Protein AF-A0A0L0SVQ9-F1 (afdb_monomer_lite)

Structure (mmCIF, N/CA/C/O backbone):
data_AF-A0A0L0SVQ9-F1
#
_entry.id   AF-A0A0L0SVQ9-F1
#
loop_
_atom_site.group_PDB
_atom_site.id
_atom_site.type_symbol
_atom_site.label_atom_id
_atom_site.label_alt_id
_atom_site.label_comp_id
_atom_site.label_asym_id
_atom_site.label_entity_id
_atom_site.label_seq_id
_atom_site.pdbx_PDB_ins_code
_atom_site.Cartn_x
_atom_site.Cartn_y
_atom_site.Cartn_z
_atom_site.occupancy
_atom_site.B_iso_or_equiv
_atom_site.auth_seq_id
_atom_site.auth_comp_id
_atom_site.auth_asym_id
_atom_site.auth_atom_id
_atom_site.pdbx_PDB_model_num
ATOM 1 N N . MET A 1 1 ? 3.413 -19.691 -80.871 1.00 41.53 1 MET A N 1
ATOM 2 C CA . MET A 1 1 ? 3.886 -18.307 -80.635 1.00 41.53 1 MET A CA 1
ATOM 3 C C . MET A 1 1 ? 2.769 -17.570 -79.913 1.00 41.53 1 MET A C 1
ATOM 5 O O . MET A 1 1 ? 1.727 -17.390 -80.516 1.00 41.53 1 MET A O 1
ATOM 9 N N . PHE A 1 2 ? 2.787 -17.568 -78.575 1.00 34.06 2 PHE A N 1
ATOM 10 C CA . PHE A 1 2 ? 3.332 -16.517 -77.678 1.00 34.06 2 PHE A CA 1
ATOM 11 C C . PHE A 1 2 ? 2.376 -15.302 -77.535 1.00 34.06 2 PHE A C 1
ATOM 13 O O . PHE A 1 2 ? 1.622 -15.028 -78.459 1.00 34.06 2 PHE A O 1
ATOM 20 N N . PRO A 1 3 ? 2.278 -14.675 -76.345 1.00 49.31 3 PRO A N 1
ATOM 21 C CA . PRO A 1 3 ? 1.034 -14.617 -75.570 1.00 49.31 3 PRO A CA 1
ATOM 22 C C . PRO A 1 3 ? 0.418 -13.206 -75.433 1.00 49.31 3 PRO A C 1
ATOM 24 O O . PRO A 1 3 ? 1.006 -12.205 -75.826 1.00 49.31 3 PRO A O 1
ATOM 27 N N . ARG A 1 4 ? -0.789 -13.148 -74.844 1.00 53.72 4 ARG A N 1
ATOM 28 C CA . ARG A 1 4 ? -1.522 -11.933 -74.414 1.00 53.72 4 ARG A CA 1
ATOM 29 C C . ARG A 1 4 ? -0.692 -11.047 -73.462 1.00 53.72 4 ARG A C 1
ATOM 31 O O . ARG A 1 4 ? 0.059 -11.606 -72.664 1.00 53.72 4 ARG A O 1
ATOM 38 N N . PRO A 1 5 ? -1.034 -9.749 -73.329 1.00 49.44 5 PRO A N 1
ATOM 39 C CA . PRO A 1 5 ? -1.022 -9.113 -72.020 1.00 49.44 5 PRO A CA 1
ATOM 40 C C . PRO A 1 5 ? -2.438 -8.697 -71.606 1.00 49.44 5 PRO A C 1
ATOM 42 O O . PRO A 1 5 ? -3.091 -7.850 -72.210 1.00 49.44 5 PRO A O 1
ATOM 45 N N . ILE A 1 6 ? -2.897 -9.346 -70.541 1.00 52.62 6 ILE A N 1
ATOM 46 C CA . ILE A 1 6 ? -4.015 -8.933 -69.701 1.00 52.62 6 ILE A CA 1
ATOM 47 C C . ILE A 1 6 ? -3.511 -7.726 -68.903 1.00 52.62 6 ILE A C 1
ATOM 49 O O . ILE A 1 6 ? -2.580 -7.869 -68.111 1.00 52.62 6 ILE A O 1
ATOM 53 N N . LEU A 1 7 ? -4.101 -6.545 -69.099 1.00 46.69 7 LEU A N 1
ATOM 54 C CA . LEU A 1 7 ? -3.912 -5.417 -68.186 1.00 46.69 7 LEU A CA 1
ATOM 55 C C . LEU A 1 7 ? -4.718 -5.709 -66.909 1.00 46.69 7 LEU A C 1
ATOM 57 O O . LEU A 1 7 ? -5.869 -5.306 -66.7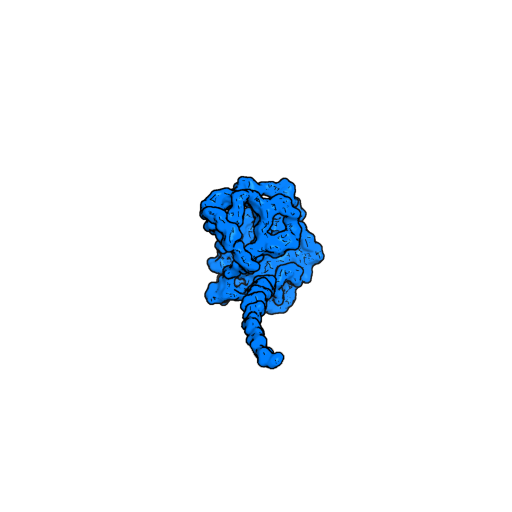65 1.00 46.69 7 LEU A O 1
ATOM 61 N N . ALA A 1 8 ? -4.134 -6.485 -65.999 1.00 52.19 8 ALA A N 1
ATOM 62 C CA . ALA A 1 8 ? -4.636 -6.615 -64.640 1.00 52.19 8 ALA A CA 1
ATOM 63 C C . ALA A 1 8 ? -4.142 -5.399 -63.849 1.00 52.19 8 ALA A C 1
ATOM 65 O O . ALA A 1 8 ? -2.989 -5.339 -63.424 1.00 52.19 8 ALA A O 1
ATOM 66 N N . LEU A 1 9 ? -5.013 -4.402 -63.701 1.00 48.78 9 LEU A N 1
ATOM 67 C CA . LEU A 1 9 ? -4.787 -3.252 -62.837 1.00 48.78 9 LEU A CA 1
ATOM 68 C C . LEU A 1 9 ? -4.851 -3.734 -61.377 1.00 48.78 9 LEU A C 1
ATOM 70 O O . LEU A 1 9 ? -5.917 -3.799 -60.769 1.00 48.78 9 LEU A O 1
ATOM 74 N N . ALA A 1 10 ? -3.710 -4.146 -60.830 1.00 51.56 10 ALA A N 1
ATOM 75 C CA . ALA A 1 10 ? -3.581 -4.490 -59.422 1.00 51.56 10 ALA A CA 1
ATOM 76 C C . ALA A 1 10 ? -3.565 -3.197 -58.591 1.00 51.56 10 ALA A C 1
ATOM 78 O O . ALA A 1 10 ? -2.514 -2.601 -58.362 1.00 51.56 10 ALA A O 1
ATOM 79 N N . LEU A 1 11 ? -4.741 -2.754 -58.140 1.00 50.81 11 LEU A N 1
ATOM 80 C CA . LEU A 1 11 ? -4.843 -1.807 -57.033 1.00 50.81 11 LEU A CA 1
ATOM 81 C C . LEU A 1 11 ? -4.444 -2.546 -55.747 1.00 50.81 11 LEU A C 1
ATOM 83 O O . LEU A 1 11 ? -5.267 -3.184 -55.092 1.00 50.81 11 LEU A O 1
ATOM 87 N N . LEU A 1 12 ? -3.161 -2.482 -55.390 1.00 50.34 12 LEU A N 1
ATOM 88 C CA . LEU A 1 12 ? -2.712 -2.827 -54.046 1.00 50.34 12 LEU A CA 1
ATOM 89 C C . LEU A 1 12 ? -3.167 -1.702 -53.102 1.00 50.34 12 LEU A C 1
ATOM 91 O O . LEU A 1 12 ? -2.472 -0.707 -52.907 1.00 50.34 12 LEU A O 1
ATOM 95 N N . PHE A 1 13 ? -4.358 -1.842 -52.521 1.00 54.88 13 PHE A N 1
ATOM 96 C CA . PHE A 1 13 ? -4.724 -1.084 -51.327 1.00 54.88 13 PHE A CA 1
ATOM 97 C C . PHE A 1 13 ? -3.874 -1.613 -50.167 1.00 54.88 13 PHE A C 1
ATOM 99 O O . PHE A 1 13 ? -4.224 -2.594 -49.512 1.00 54.88 13 PHE A O 1
ATOM 106 N N . VAL A 1 14 ? -2.732 -0.972 -49.915 1.00 55.22 14 VAL A N 1
ATOM 107 C CA . VAL A 1 14 ? -2.009 -1.127 -48.650 1.00 55.22 14 VAL A CA 1
ATOM 108 C C . VAL A 1 14 ? -2.834 -0.403 -47.590 1.00 55.22 14 VAL A C 1
ATOM 110 O O . VAL A 1 14 ? -2.628 0.775 -47.307 1.00 55.22 14 VAL A O 1
ATOM 113 N N . VAL A 1 15 ? -3.822 -1.097 -47.025 1.00 55.25 15 VAL A N 1
ATOM 114 C CA . VAL A 1 15 ? -4.440 -0.683 -45.765 1.00 55.25 15 VAL A CA 1
ATOM 115 C C . VAL A 1 15 ? -3.388 -0.934 -44.693 1.00 55.25 15 VAL A C 1
ATOM 117 O O . VAL A 1 15 ? -3.297 -2.022 -44.129 1.00 55.25 15 VAL A O 1
ATOM 120 N N . ALA A 1 16 ? -2.532 0.060 -44.459 1.00 56.25 16 ALA A N 1
ATOM 121 C CA . ALA A 1 16 ? -1.735 0.107 -43.249 1.00 56.25 16 ALA A CA 1
ATOM 122 C C . ALA A 1 16 ? -2.732 0.159 -42.087 1.00 56.25 16 ALA A C 1
ATOM 124 O O . ALA A 1 16 ? -3.341 1.195 -41.823 1.00 56.25 16 ALA A O 1
ATOM 125 N N . LEU A 1 17 ? -2.956 -0.988 -41.443 1.00 49.72 17 LEU A N 1
ATOM 126 C CA . LEU A 1 17 ? -3.605 -1.063 -40.144 1.00 49.72 17 LEU A CA 1
ATOM 127 C C . LEU A 1 17 ? -2.744 -0.233 -39.193 1.00 49.72 17 LEU A C 1
ATOM 129 O O . LEU A 1 17 ? -1.768 -0.722 -38.628 1.00 49.72 17 LEU A O 1
ATOM 133 N N . VAL A 1 18 ? -3.081 1.050 -39.060 1.00 48.38 18 VAL A N 1
ATOM 134 C CA . VAL A 1 18 ? -2.614 1.897 -37.969 1.00 48.38 18 VAL A CA 1
ATOM 135 C C . VAL A 1 18 ? -3.259 1.314 -36.722 1.00 48.38 18 VAL A C 1
ATOM 137 O O . VAL A 1 18 ? -4.343 1.721 -36.315 1.00 48.38 18 VAL A O 1
ATOM 140 N N . VAL A 1 19 ? -2.638 0.276 -36.164 1.00 51.88 19 VAL A N 1
ATOM 141 C CA . VAL A 1 19 ? -2.962 -0.184 -34.821 1.00 51.88 19 VAL A CA 1
ATOM 142 C C . VAL A 1 19 ? -2.516 0.957 -33.915 1.00 51.88 19 VAL A C 1
ATOM 144 O O . VAL A 1 19 ? -1.317 1.251 -33.884 1.00 51.88 19 VAL A O 1
ATOM 147 N N . PRO A 1 20 ? -3.434 1.661 -33.233 1.00 47.75 20 PRO A N 1
ATOM 148 C CA . PRO A 1 20 ? -3.027 2.682 -32.290 1.00 47.75 20 PRO A CA 1
ATOM 149 C C . PRO A 1 20 ? -2.175 1.992 -31.227 1.00 47.75 20 PRO A C 1
ATOM 151 O O . PRO A 1 20 ? -2.668 1.142 -30.484 1.00 47.75 20 PRO A O 1
ATOM 154 N N . ILE A 1 21 ? -0.887 2.334 -31.183 1.00 49.25 21 ILE A N 1
ATOM 155 C CA . ILE A 1 21 ? -0.011 1.973 -30.074 1.00 49.25 21 ILE A CA 1
ATOM 156 C C . ILE A 1 21 ? -0.583 2.720 -28.872 1.00 49.25 21 ILE A C 1
ATOM 158 O O . ILE A 1 21 ? -0.348 3.915 -28.704 1.00 49.25 21 ILE A O 1
ATOM 162 N N . GLN A 1 22 ? -1.426 2.045 -28.093 1.00 46.84 22 GLN A N 1
ATOM 163 C CA . GLN A 1 22 ? -1.896 2.573 -26.822 1.00 46.84 22 GLN A CA 1
ATOM 164 C C . GLN A 1 22 ? -0.654 2.681 -25.928 1.00 46.84 22 GLN A C 1
ATOM 166 O O . GLN A 1 22 ? 0.002 1.660 -25.702 1.00 46.84 22 GLN A O 1
ATOM 171 N N . PRO A 1 23 ? -0.270 3.885 -25.471 1.00 46.03 23 PRO A N 1
ATOM 172 C CA . PRO A 1 23 ? 0.868 4.022 -24.580 1.00 46.03 23 PRO A CA 1
ATOM 173 C C . PRO A 1 23 ? 0.594 3.201 -23.318 1.00 46.03 23 PRO A C 1
ATOM 175 O O . PRO A 1 23 ? -0.465 3.336 -22.703 1.00 46.03 23 PRO A O 1
ATOM 178 N N . ALA A 1 24 ? 1.538 2.334 -22.945 1.00 52.94 24 ALA A N 1
ATOM 179 C CA . ALA A 1 24 ? 1.493 1.638 -21.668 1.00 52.94 24 ALA A CA 1
ATOM 180 C C . ALA A 1 24 ? 1.456 2.696 -20.562 1.00 52.94 24 ALA A C 1
ATOM 182 O O . ALA A 1 24 ? 2.384 3.490 -20.427 1.00 52.94 24 ALA A O 1
ATOM 183 N N . ASN A 1 25 ? 0.355 2.770 -19.820 1.00 60.34 25 ASN A N 1
ATOM 184 C CA . ASN A 1 25 ? 0.167 3.827 -18.840 1.00 60.34 25 ASN A CA 1
ATOM 185 C C . ASN A 1 25 ? 1.001 3.493 -17.592 1.00 60.34 25 ASN A C 1
ATOM 187 O O . ASN A 1 25 ? 0.761 2.475 -16.950 1.00 60.34 25 ASN A O 1
ATOM 191 N N . ALA A 1 26 ? 1.996 4.318 -17.261 1.00 70.06 26 ALA A N 1
ATOM 192 C CA . ALA A 1 26 ? 2.912 4.082 -16.140 1.00 70.06 26 ALA A CA 1
ATOM 193 C C . ALA A 1 26 ? 2.306 4.535 -14.799 1.00 70.06 26 ALA A C 1
ATOM 195 O O . ALA A 1 26 ? 2.872 5.402 -14.129 1.00 70.06 26 ALA A O 1
ATOM 196 N N . HIS A 1 27 ? 1.125 4.015 -14.448 1.00 85.31 27 HIS A N 1
ATOM 197 C CA . HIS A 1 27 ? 0.376 4.430 -13.263 1.00 85.31 27 HIS A CA 1
ATOM 198 C C . HIS A 1 27 ? -0.225 3.257 -12.504 1.00 85.31 27 HIS A C 1
ATOM 200 O O . HIS A 1 27 ? -0.848 2.376 -13.083 1.00 85.31 27 HIS A O 1
ATOM 206 N N . SER A 1 28 ? -0.150 3.324 -11.179 1.00 88.44 28 SER A N 1
ATOM 207 C CA . SER A 1 28 ? -0.659 2.282 -10.298 1.00 88.44 28 SER A CA 1
ATOM 208 C C . SER A 1 28 ? -1.685 2.831 -9.308 1.00 88.44 28 SER A C 1
ATOM 210 O O . SER A 1 28 ? -1.682 4.015 -8.962 1.00 88.44 28 SER A O 1
ATOM 212 N N . ARG A 1 29 ? -2.590 1.963 -8.851 1.00 91.25 29 ARG A N 1
ATOM 213 C CA . ARG A 1 29 ? -3.597 2.264 -7.828 1.00 91.25 29 ARG A CA 1
ATOM 214 C C . ARG A 1 29 ? -4.008 0.999 -7.080 1.00 91.25 29 ARG A C 1
ATOM 216 O O . ARG A 1 29 ? -3.788 -0.117 -7.547 1.00 91.25 29 ARG A O 1
ATOM 223 N N . LEU A 1 30 ? -4.675 1.180 -5.944 1.00 94.25 30 LEU A N 1
ATOM 224 C CA . LEU A 1 30 ? -5.322 0.082 -5.234 1.00 94.25 30 LEU A CA 1
ATOM 225 C C . LEU A 1 30 ? -6.566 -0.372 -6.011 1.00 94.25 30 LEU A C 1
ATOM 227 O O . LEU A 1 30 ? -7.551 0.357 -6.101 1.00 94.25 30 LEU A O 1
ATOM 231 N N . LEU A 1 31 ? -6.535 -1.592 -6.550 1.00 93.31 31 LEU A N 1
ATOM 232 C CA . LEU A 1 31 ? -7.647 -2.185 -7.310 1.00 93.31 31 LEU A CA 1
ATOM 233 C C . LEU A 1 31 ? -8.635 -2.948 -6.421 1.00 93.31 31 LEU A C 1
ATOM 235 O O . LEU A 1 31 ? -9.775 -3.217 -6.806 1.00 93.31 31 LEU A O 1
ATOM 239 N N . SER A 1 32 ? -8.173 -3.369 -5.248 1.00 94.56 32 SER A N 1
ATOM 240 C CA . SER A 1 32 ? -8.997 -3.930 -4.185 1.00 94.56 32 SER A CA 1
ATOM 241 C C . SER A 1 32 ? -8.238 -3.884 -2.872 1.00 94.56 32 SER A C 1
ATOM 243 O O . SER A 1 32 ? -7.047 -4.194 -2.884 1.00 94.56 32 SER A O 1
ATOM 245 N N . PRO A 1 33 ? -8.915 -3.584 -1.756 1.00 96.62 33 PRO A N 1
ATOM 246 C CA . PRO A 1 33 ? -10.328 -3.192 -1.684 1.00 96.62 33 PRO A CA 1
ATOM 247 C C . PRO A 1 33 ? -10.600 -1.831 -2.361 1.00 96.62 33 PRO A C 1
ATOM 249 O O . PRO A 1 33 ? -9.645 -1.147 -2.721 1.00 96.62 33 PRO A O 1
ATOM 252 N N . PRO A 1 34 ? -11.870 -1.439 -2.594 1.00 95.19 34 PRO A N 1
ATOM 253 C CA . PRO A 1 34 ? -12.181 -0.196 -3.297 1.00 95.19 34 PRO A CA 1
ATOM 254 C C . PRO A 1 34 ? -11.527 1.014 -2.632 1.00 95.19 34 PRO A C 1
ATOM 256 O O . PRO A 1 34 ? -11.728 1.257 -1.437 1.00 95.19 34 PRO A O 1
ATOM 259 N N . ALA A 1 35 ? -10.753 1.769 -3.403 1.00 96.19 35 ALA A N 1
ATOM 260 C CA . ALA A 1 35 ? -10.149 2.996 -2.926 1.00 96.19 35 ALA A CA 1
ATOM 261 C C . ALA A 1 35 ? -11.207 4.103 -2.776 1.00 96.19 35 ALA A C 1
ATOM 263 O O . ALA A 1 35 ? -12.211 4.150 -3.490 1.00 96.19 35 ALA A O 1
ATOM 264 N N . ARG A 1 36 ? -10.967 5.018 -1.837 1.00 96.62 36 ARG A N 1
ATOM 265 C CA . ARG A 1 36 ? -11.711 6.266 -1.667 1.00 96.62 36 ARG A CA 1
ATOM 266 C C . ARG A 1 36 ? -11.679 7.038 -2.978 1.00 96.62 36 ARG A C 1
ATOM 268 O O . ARG A 1 36 ? -12.732 7.385 -3.509 1.00 96.62 36 ARG A O 1
ATOM 275 N N . ASP A 1 37 ? -10.470 7.251 -3.489 1.00 94.69 37 ASP A N 1
ATOM 276 C CA . ASP A 1 37 ? -10.181 7.870 -4.774 1.00 94.69 37 ASP A CA 1
ATOM 277 C C . ASP A 1 37 ? -9.666 6.821 -5.763 1.00 94.69 37 ASP A C 1
ATOM 279 O O . ASP A 1 37 ? -8.739 6.079 -5.448 1.00 94.69 37 ASP A O 1
ATOM 283 N N . ASN A 1 38 ? -10.281 6.766 -6.945 1.00 89.00 38 ASN A N 1
ATOM 284 C CA . ASN A 1 38 ? -9.885 5.855 -8.020 1.00 89.00 38 ASN A CA 1
ATOM 285 C C . ASN A 1 38 ? -8.903 6.514 -9.003 1.00 89.00 38 ASN A C 1
ATOM 287 O O . ASN A 1 38 ? -8.471 5.851 -9.949 1.00 89.00 38 ASN A O 1
ATOM 291 N N . ASP A 1 39 ? -8.585 7.799 -8.822 1.00 88.81 39 ASP A N 1
ATOM 292 C CA . ASP A 1 39 ? -7.557 8.488 -9.600 1.00 88.81 39 ASP A CA 1
ATOM 293 C C . ASP A 1 39 ? -6.151 7.987 -9.227 1.00 88.81 39 ASP A C 1
ATOM 295 O O . ASP A 1 39 ? -5.923 7.389 -8.170 1.00 88.81 39 ASP A O 1
ATOM 299 N N . TYR A 1 40 ? -5.189 8.234 -10.106 1.00 86.94 40 TYR A N 1
ATOM 300 C CA . TYR A 1 40 ? -3.792 7.911 -9.865 1.00 86.94 40 TYR A CA 1
ATOM 301 C C . TYR A 1 40 ? -3.166 9.027 -9.032 1.00 86.94 40 TYR A C 1
ATOM 303 O O . TYR A 1 40 ? -3.081 10.171 -9.473 1.00 86.94 40 TYR A O 1
ATOM 311 N N . CYS A 1 41 ? -2.710 8.703 -7.824 1.00 86.25 41 CYS A N 1
ATOM 312 C CA . CYS A 1 41 ? -1.909 9.620 -7.024 1.00 86.25 41 CYS A CA 1
ATOM 313 C C . CYS A 1 41 ? -0.478 9.098 -6.925 1.00 86.25 41 CYS A C 1
ATOM 315 O O . CYS A 1 41 ? -0.197 8.162 -6.173 1.00 86.25 41 CYS A O 1
ATOM 317 N N . GLY A 1 42 ? 0.399 9.692 -7.737 1.00 83.50 42 GLY A N 1
ATOM 318 C CA . GLY A 1 42 ? 1.827 9.413 -7.756 1.00 83.50 42 GLY A CA 1
ATOM 319 C C . GLY A 1 42 ? 2.618 10.394 -6.892 1.00 83.50 42 GLY A C 1
ATOM 320 O O . GLY A 1 42 ? 2.247 11.557 -6.716 1.00 83.50 42 GLY A O 1
ATOM 321 N N . ALA A 1 43 ? 3.755 9.946 -6.373 1.00 80.25 43 ALA A N 1
ATOM 322 C CA . ALA A 1 43 ? 4.712 10.762 -5.641 1.00 80.25 43 ALA A CA 1
ATOM 323 C C . ALA A 1 43 ? 5.581 11.598 -6.601 1.00 80.25 43 ALA A C 1
ATOM 325 O O . ALA A 1 43 ? 6.797 11.428 -6.678 1.00 80.25 43 ALA A O 1
ATOM 326 N N . TRP A 1 44 ? 4.957 12.491 -7.370 1.00 81.50 44 TRP A N 1
ATOM 327 C CA . TRP A 1 44 ? 5.640 13.327 -8.363 1.00 81.50 44 TRP A CA 1
ATOM 328 C C . TRP A 1 44 ? 6.425 14.491 -7.717 1.00 81.50 44 TRP A C 1
ATOM 330 O O . TRP A 1 44 ? 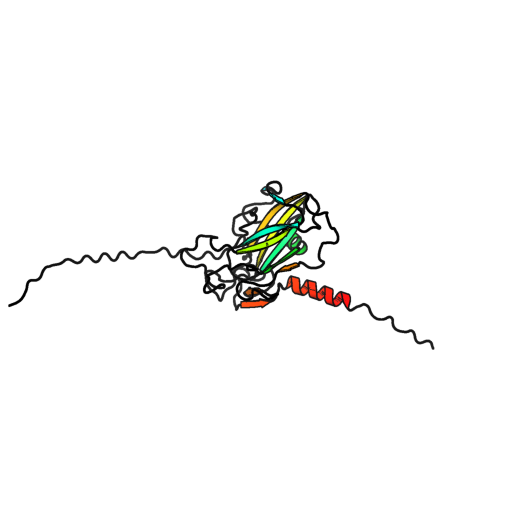6.879 14.430 -6.569 1.00 81.50 44 TRP A O 1
ATOM 340 N N . SER A 1 45 ? 6.621 15.590 -8.454 1.00 73.00 45 SER A N 1
ATOM 341 C CA . SER A 1 45 ? 7.269 16.807 -7.942 1.00 73.00 45 SER A CA 1
ATOM 342 C C . SER A 1 45 ? 6.505 17.406 -6.757 1.00 73.00 45 SER A C 1
ATOM 344 O O . SER A 1 45 ? 7.125 17.805 -5.771 1.00 73.00 45 SER A O 1
ATOM 346 N N . THR A 1 46 ? 5.174 17.370 -6.804 1.00 82.75 46 THR A N 1
ATOM 347 C CA . THR A 1 46 ? 4.279 17.690 -5.690 1.00 82.75 46 THR A CA 1
ATOM 348 C C . THR A 1 46 ? 3.501 16.440 -5.304 1.00 82.75 46 THR A C 1
ATOM 350 O O . THR A 1 46 ? 2.860 15.820 -6.149 1.00 82.75 46 THR A O 1
ATOM 353 N N . LEU A 1 47 ? 3.557 16.075 -4.022 1.00 87.00 47 LEU A N 1
ATOM 354 C CA . LEU A 1 47 ? 2.772 14.963 -3.496 1.00 87.00 47 LEU A CA 1
ATOM 355 C C . LEU A 1 47 ? 1.292 15.351 -3.491 1.00 87.00 47 LEU A C 1
ATOM 357 O O . LEU A 1 47 ? 0.943 16.428 -3.002 1.00 87.00 47 LEU A O 1
ATOM 361 N N . CYS A 1 48 ? 0.417 14.478 -3.985 1.00 89.69 48 CYS A N 1
ATOM 362 C CA . CYS A 1 48 ? -1.012 14.633 -3.725 1.00 89.69 48 CYS A CA 1
ATOM 363 C C . CYS A 1 48 ? -1.334 14.308 -2.260 1.00 89.69 48 CYS A C 1
ATOM 365 O O . CYS A 1 48 ? -0.499 13.784 -1.510 1.00 89.69 48 CYS A O 1
ATOM 367 N N . ALA A 1 49 ? -2.552 14.652 -1.837 1.00 92.94 49 ALA A N 1
ATOM 368 C CA . ALA A 1 49 ? -2.988 14.391 -0.476 1.00 92.94 49 ALA A CA 1
ATOM 369 C C . ALA A 1 49 ? -2.907 12.880 -0.160 1.00 92.94 49 ALA A C 1
ATOM 371 O O . ALA A 1 49 ? -3.050 12.054 -1.062 1.00 92.94 49 ALA A O 1
ATOM 372 N N . PRO A 1 50 ? -2.719 12.485 1.113 1.00 93.94 50 PRO A N 1
ATOM 373 C CA . PRO A 1 50 ? -2.382 11.106 1.501 1.00 93.94 50 PRO A CA 1
ATOM 374 C C . PRO A 1 50 ? -3.343 10.004 1.034 1.00 93.94 50 PRO A C 1
ATOM 376 O O . PRO A 1 50 ? -2.987 8.829 1.081 1.00 93.94 50 PRO A O 1
ATOM 379 N N . CYS A 1 51 ? -4.559 10.369 0.628 1.00 95.31 51 CYS A N 1
ATOM 380 C CA . CYS A 1 51 ? -5.627 9.448 0.258 1.00 95.31 51 CYS A CA 1
ATOM 381 C C . CYS A 1 51 ? -6.169 9.635 -1.164 1.00 95.31 51 CYS A C 1
ATOM 383 O O . CYS A 1 51 ? -7.196 9.035 -1.481 1.00 95.31 51 CYS A O 1
ATOM 385 N N . GLY A 1 52 ? -5.516 10.446 -1.997 1.00 90.88 52 GLY A N 1
ATOM 386 C CA . GLY A 1 52 ? -5.967 10.734 -3.356 1.00 90.88 52 GLY A CA 1
ATOM 387 C C . GLY A 1 52 ? -5.824 12.205 -3.728 1.00 90.88 52 GLY A C 1
ATOM 388 O O . GLY A 1 52 ? -5.361 13.031 -2.940 1.00 90.88 52 GLY A O 1
ATOM 389 N N . LYS A 1 53 ? -6.218 12.528 -4.957 1.00 89.75 53 LYS A N 1
ATOM 390 C CA . LYS A 1 53 ? -6.115 13.871 -5.538 1.00 89.75 53 LYS A CA 1
ATOM 391 C C . LYS A 1 53 ? -7.474 14.558 -5.639 1.00 89.75 53 LYS A C 1
ATOM 393 O O . LYS A 1 53 ? -7.561 15.762 -5.421 1.00 89.75 53 LYS A O 1
ATOM 398 N N . THR A 1 54 ? -8.509 13.808 -6.000 1.00 92.19 54 THR A N 1
ATOM 399 C CA . THR A 1 54 ? -9.838 14.333 -6.334 1.00 92.19 54 THR A CA 1
ATOM 400 C C . THR A 1 54 ? -10.824 14.196 -5.187 1.00 92.19 54 THR A C 1
ATOM 402 O O . THR A 1 54 ? -11.730 15.015 -5.063 1.00 92.19 54 THR A O 1
ATOM 405 N N . LYS A 1 55 ? -10.631 13.192 -4.326 1.00 94.38 55 LYS A N 1
ATOM 406 C CA . LYS A 1 55 ? -11.487 12.950 -3.165 1.00 94.38 55 LYS A CA 1
ATOM 407 C C . LYS A 1 55 ? -10.763 13.195 -1.857 1.00 94.38 55 LYS A C 1
ATOM 409 O O . LYS A 1 55 ? -9.595 12.859 -1.665 1.00 94.38 55 LYS A O 1
ATOM 414 N N . THR A 1 56 ? -11.512 13.748 -0.922 1.00 94.44 56 THR A N 1
ATOM 415 C CA . THR A 1 56 ? -11.061 14.133 0.407 1.00 94.44 56 THR A CA 1
ATOM 416 C C . THR A 1 56 ? -11.645 13.204 1.463 1.00 94.44 56 THR A C 1
ATOM 418 O O . THR A 1 56 ? -12.454 12.321 1.186 1.00 94.44 56 THR A O 1
ATOM 421 N N . LYS A 1 57 ? -11.260 13.408 2.723 1.00 95.19 57 LYS A N 1
ATOM 422 C CA . LYS A 1 57 ? -11.853 12.683 3.852 1.00 95.19 57 LYS A CA 1
ATOM 423 C C . LYS A 1 57 ? -13.370 12.898 3.980 1.00 95.19 57 LYS A C 1
ATOM 425 O O . LYS A 1 57 ? -14.039 12.023 4.517 1.00 95.19 57 LYS A O 1
ATOM 430 N N . ALA A 1 58 ? -13.912 14.011 3.480 1.00 95.56 58 ALA A N 1
ATOM 431 C CA . ALA A 1 58 ? -15.355 14.260 3.481 1.00 95.56 58 ALA A CA 1
ATOM 432 C C . ALA A 1 58 ? -16.124 13.307 2.545 1.00 95.56 58 ALA A C 1
ATOM 434 O O . ALA A 1 58 ? -17.291 13.027 2.789 1.00 95.56 58 ALA A O 1
ATOM 435 N N . ASP A 1 59 ? -15.453 12.763 1.527 1.00 96.81 59 ASP A N 1
ATOM 436 C CA . ASP A 1 59 ? -16.022 11.823 0.553 1.00 96.81 59 ASP A CA 1
ATOM 437 C C . ASP A 1 59 ? -15.907 10.355 1.001 1.00 96.81 59 ASP A C 1
ATOM 439 O O . ASP A 1 59 ? -16.330 9.434 0.298 1.00 96.81 59 ASP A O 1
ATOM 443 N N . ALA A 1 60 ? -15.283 10.112 2.156 1.00 97.12 60 ALA A N 1
ATOM 444 C CA . ALA A 1 60 ? -15.072 8.778 2.688 1.00 97.12 60 ALA A CA 1
ATOM 445 C C . ALA A 1 60 ? -16.374 8.164 3.218 1.00 97.12 60 ALA A C 1
ATOM 447 O O . ALA A 1 60 ? -17.156 8.816 3.908 1.00 97.12 60 ALA A O 1
ATOM 448 N N . ASN A 1 61 ? -16.555 6.862 2.987 1.00 96.75 61 ASN A N 1
ATOM 449 C CA . ASN A 1 61 ? -17.668 6.098 3.548 1.00 96.75 61 ASN A CA 1
ATOM 450 C C . ASN A 1 61 ? -17.167 4.819 4.241 1.00 96.75 61 ASN A C 1
ATOM 452 O O . ASN A 1 61 ? -17.330 3.720 3.705 1.00 96.75 61 ASN A O 1
ATOM 456 N N . PRO A 1 62 ? -16.585 4.925 5.452 1.00 97.31 62 PRO A N 1
ATOM 457 C CA . PRO A 1 62 ? -16.117 3.755 6.197 1.00 97.31 62 PRO A CA 1
ATOM 458 C C . PRO A 1 62 ? -17.242 2.778 6.575 1.00 97.31 62 PRO A C 1
ATOM 460 O O . PRO A 1 62 ? -16.960 1.649 6.969 1.00 97.31 62 PRO A O 1
ATOM 463 N N . GLY A 1 63 ? -18.515 3.180 6.480 1.00 97.00 63 GLY A N 1
ATOM 464 C CA . GLY A 1 63 ? -19.667 2.310 6.724 1.00 97.00 63 GLY A CA 1
ATOM 465 C C . GLY A 1 63 ? -20.021 1.387 5.554 1.00 97.00 63 GLY A C 1
ATOM 466 O O . GLY A 1 63 ? -20.711 0.394 5.770 1.00 97.00 63 GLY A O 1
ATOM 467 N N . ALA A 1 64 ? -19.543 1.675 4.336 1.00 96.75 64 ALA A N 1
ATOM 468 C CA . ALA A 1 64 ? -19.864 0.891 3.139 1.00 96.75 64 ALA A CA 1
ATOM 469 C C . ALA A 1 64 ? -19.277 -0.526 3.169 1.00 96.75 64 ALA A C 1
ATOM 471 O O . ALA A 1 64 ? -19.829 -1.441 2.561 1.00 96.75 64 ALA A O 1
ATOM 472 N N . VAL A 1 65 ? -18.156 -0.711 3.871 1.00 97.81 65 VAL A N 1
ATOM 473 C CA . VAL A 1 65 ? -17.455 -1.992 3.963 1.00 97.81 65 VAL A CA 1
ATOM 474 C C . VAL A 1 65 ? -17.168 -2.307 5.422 1.00 97.81 65 VAL A C 1
ATOM 476 O O . VAL A 1 65 ? -16.583 -1.503 6.144 1.00 97.81 65 VAL A O 1
ATOM 479 N N . THR A 1 66 ? -17.580 -3.496 5.861 1.00 98.56 66 THR A N 1
ATOM 480 C CA . THR A 1 66 ? -17.309 -3.994 7.212 1.00 98.56 66 THR A CA 1
ATOM 481 C C . THR A 1 66 ? -16.481 -5.268 7.143 1.00 98.56 66 THR A C 1
ATOM 483 O O . THR A 1 66 ? -16.878 -6.233 6.491 1.00 98.56 66 THR A O 1
ATOM 486 N N . TYR A 1 67 ? -15.365 -5.290 7.866 1.00 98.62 67 TYR A N 1
ATOM 487 C CA . TYR A 1 67 ? -14.546 -6.479 8.056 1.00 98.62 67 TYR A CA 1
ATOM 488 C C . TYR A 1 67 ? -14.596 -6.974 9.499 1.00 98.62 67 TYR A C 1
ATOM 490 O O . TYR A 1 67 ? -14.756 -6.205 10.451 1.00 98.62 67 TYR A O 1
ATOM 498 N N . LYS A 1 68 ? -14.396 -8.278 9.666 1.00 98.69 68 LYS A N 1
ATOM 499 C CA . LYS A 1 68 ? -14.172 -8.905 10.971 1.00 98.69 68 LYS A CA 1
ATOM 500 C C . LYS A 1 68 ? -12.679 -8.897 11.302 1.00 98.69 68 LYS A C 1
ATOM 502 O O . LYS A 1 68 ? -11.844 -9.062 10.413 1.00 98.69 68 LYS A O 1
ATOM 507 N N . ARG A 1 69 ? -12.313 -8.791 12.583 1.00 98.38 69 ARG A N 1
ATOM 508 C CA . ARG A 1 69 ? -10.937 -9.112 13.011 1.00 98.38 69 ARG A CA 1
ATOM 509 C C . ARG A 1 69 ? -10.564 -10.525 12.570 1.00 98.38 69 ARG A C 1
ATOM 511 O O . ARG A 1 69 ? -11.360 -11.451 12.741 1.00 98.38 69 ARG A O 1
ATOM 518 N N . GLY A 1 70 ? -9.349 -10.692 12.057 1.00 97.62 70 GLY A N 1
ATOM 519 C CA . GLY A 1 70 ? -8.850 -11.968 11.545 1.00 97.62 70 GLY A CA 1
ATOM 520 C C . GLY A 1 70 ? -9.384 -12.344 10.161 1.00 97.62 70 GLY A C 1
ATOM 521 O O . GLY A 1 70 ? -8.979 -13.369 9.626 1.00 97.62 70 GLY A O 1
ATOM 522 N N . GLN A 1 71 ? -10.260 -11.535 9.557 1.00 98.31 71 GLN A N 1
ATOM 523 C CA . GLN A 1 71 ? -10.683 -11.742 8.177 1.00 98.31 71 GLN A CA 1
ATOM 524 C C . GLN A 1 71 ? -9.522 -11.467 7.223 1.00 98.31 71 GLN A C 1
ATOM 526 O O . GLN A 1 71 ? -8.852 -10.442 7.334 1.00 98.31 71 GLN A O 1
ATOM 531 N N . THR A 1 72 ? -9.324 -12.351 6.252 1.00 97.69 72 THR A N 1
ATOM 532 C CA . THR A 1 72 ? -8.404 -12.113 5.140 1.00 97.69 72 THR A CA 1
ATOM 533 C C . THR A 1 72 ? -9.108 -11.352 4.019 1.00 97.69 72 THR A C 1
ATOM 535 O O . THR A 1 72 ? -10.237 -11.679 3.652 1.00 97.69 72 THR A O 1
ATOM 538 N N . ILE A 1 73 ? -8.432 -10.346 3.473 1.00 96.62 73 ILE A N 1
ATOM 539 C CA . ILE A 1 73 ? -8.859 -9.542 2.330 1.00 96.62 73 ILE A CA 1
ATOM 540 C C . ILE A 1 73 ? -7.776 -9.543 1.249 1.00 96.62 73 ILE A C 1
ATOM 542 O O . ILE A 1 73 ? -6.600 -9.787 1.529 1.00 96.62 73 ILE A O 1
ATOM 546 N N . ASP A 1 74 ? -8.187 -9.264 0.017 1.00 95.06 74 ASP A N 1
ATOM 547 C CA . ASP A 1 74 ? -7.285 -9.114 -1.120 1.00 95.06 74 ASP A CA 1
ATOM 548 C C . ASP A 1 74 ? -6.808 -7.675 -1.262 1.00 95.06 74 ASP A C 1
ATOM 550 O O . ASP A 1 74 ? -7.627 -6.757 -1.357 1.00 95.06 74 ASP A O 1
ATOM 554 N N . ILE A 1 75 ? -5.487 -7.512 -1.334 1.00 95.00 75 ILE A N 1
ATOM 555 C CA . ILE A 1 75 ? -4.807 -6.268 -1.686 1.00 95.00 75 ILE A CA 1
ATOM 556 C C . ILE A 1 75 ? -4.279 -6.410 -3.106 1.00 95.00 75 ILE A C 1
ATOM 558 O O . ILE A 1 75 ? -3.328 -7.157 -3.338 1.00 95.00 75 ILE A O 1
ATOM 562 N N . ALA A 1 76 ? -4.910 -5.719 -4.050 1.00 92.19 76 ALA A N 1
ATOM 563 C CA . ALA A 1 76 ? -4.659 -5.911 -5.470 1.00 92.19 76 ALA A CA 1
ATOM 564 C C . ALA A 1 76 ? -4.056 -4.680 -6.150 1.00 92.19 76 ALA A C 1
ATOM 566 O O . ALA A 1 76 ? -4.505 -3.554 -5.932 1.00 92.19 76 ALA A O 1
ATOM 567 N N . ASN A 1 77 ? -3.086 -4.939 -7.021 1.00 88.38 77 ASN A N 1
ATOM 568 C CA . ASN A 1 77 ? -2.445 -3.992 -7.933 1.00 88.38 77 ASN A CA 1
ATOM 569 C C . ASN A 1 77 ? -2.073 -4.743 -9.235 1.00 88.38 77 ASN A C 1
ATOM 571 O O . ASN A 1 77 ? -2.196 -5.967 -9.286 1.00 88.38 77 ASN A O 1
ATOM 575 N N . ASN A 1 78 ? -1.688 -4.039 -10.294 1.00 85.12 78 ASN A N 1
ATOM 576 C CA . ASN A 1 78 ? -1.415 -4.588 -11.624 1.00 85.12 78 ASN A CA 1
ATOM 577 C C . ASN A 1 78 ? 0.015 -4.358 -12.143 1.00 85.12 78 ASN A C 1
ATOM 579 O O . ASN A 1 78 ? 0.297 -4.728 -13.276 1.00 85.12 78 ASN A O 1
ATOM 583 N N . HIS A 1 79 ? 0.911 -3.754 -11.359 1.00 83.44 79 HIS A N 1
ATOM 584 C CA . HIS A 1 79 ? 2.268 -3.434 -11.817 1.00 83.44 79 HIS A CA 1
ATOM 585 C C . HIS A 1 79 ? 3.341 -4.336 -11.216 1.00 83.44 79 HIS A C 1
ATOM 587 O O . HIS A 1 79 ? 3.245 -4.630 -10.035 1.00 83.44 79 HIS A O 1
ATOM 593 N N . PRO A 1 80 ? 4.397 -4.698 -11.960 1.00 83.44 80 PRO A N 1
ATOM 594 C CA . PRO A 1 80 ? 5.411 -5.633 -11.488 1.00 83.44 80 PRO A CA 1
ATOM 595 C C . PRO A 1 80 ? 6.355 -5.041 -10.439 1.00 83.44 80 PRO A C 1
ATOM 597 O O . PRO A 1 80 ? 6.605 -3.829 -10.397 1.00 83.44 80 PRO A O 1
ATOM 600 N N . ALA A 1 81 ? 6.953 -5.939 -9.653 1.00 88.38 81 ALA A N 1
ATOM 601 C CA . ALA A 1 81 ? 7.995 -5.658 -8.674 1.00 88.38 81 ALA A CA 1
ATOM 602 C C . ALA A 1 81 ? 7.611 -4.650 -7.570 1.00 88.38 81 ALA A C 1
ATOM 604 O O . ALA A 1 81 ? 6.492 -4.140 -7.454 1.00 88.38 81 ALA A O 1
ATOM 605 N N . GLY A 1 82 ? 8.580 -4.379 -6.700 1.00 92.62 82 GLY A N 1
ATOM 606 C CA . GLY A 1 82 ? 8.457 -3.415 -5.621 1.00 92.62 82 GLY A CA 1
ATOM 607 C C . GLY A 1 82 ? 7.737 -3.967 -4.399 1.00 92.62 82 GLY A C 1
ATOM 608 O O . GLY A 1 82 ? 7.551 -5.173 -4.200 1.00 92.62 82 GLY A O 1
ATOM 609 N N . PHE A 1 83 ? 7.353 -3.038 -3.539 1.00 95.50 83 PHE A N 1
ATOM 610 C CA . PHE A 1 83 ? 6.804 -3.325 -2.229 1.00 95.50 83 PHE A CA 1
ATOM 611 C C . PHE A 1 83 ? 5.427 -2.705 -2.081 1.00 95.50 83 PHE A C 1
ATOM 613 O O . PHE A 1 83 ? 5.180 -1.601 -2.561 1.00 95.50 83 PHE A O 1
ATOM 620 N N . ILE A 1 84 ? 4.567 -3.375 -1.325 1.00 96.69 84 ILE A N 1
ATOM 621 C CA . ILE A 1 84 ? 3.346 -2.787 -0.787 1.00 96.69 84 ILE A CA 1
ATOM 622 C C . ILE A 1 84 ? 3.591 -2.447 0.675 1.00 96.69 84 ILE A C 1
ATOM 624 O O . ILE A 1 84 ? 4.057 -3.289 1.440 1.00 96.69 84 ILE A O 1
ATOM 628 N N . ARG A 1 85 ? 3.253 -1.225 1.081 1.00 98.00 85 ARG A N 1
ATOM 629 C CA . ARG A 1 85 ? 3.081 -0.824 2.477 1.00 98.00 85 ARG A CA 1
ATOM 630 C C . ARG A 1 85 ? 1.596 -0.683 2.757 1.00 98.00 85 ARG A C 1
ATOM 632 O O . ARG A 1 85 ? 0.887 0.007 2.026 1.00 98.00 85 ARG A O 1
ATOM 639 N N . LEU A 1 86 ? 1.159 -1.280 3.857 1.00 98.56 86 LEU A N 1
ATOM 640 C CA . LEU A 1 86 ? -0.173 -1.071 4.401 1.00 98.56 86 LEU A CA 1
ATOM 641 C C . LEU A 1 86 ? -0.071 -0.389 5.755 1.00 98.56 86 LEU A C 1
ATOM 643 O O . LEU A 1 86 ? 0.616 -0.864 6.670 1.00 98.56 86 LEU A O 1
ATOM 647 N N . SER A 1 87 ? -0.815 0.698 5.878 1.00 98.69 87 SER A N 1
ATOM 648 C CA . SER A 1 87 ? -0.909 1.486 7.096 1.00 98.69 87 SER A CA 1
ATOM 649 C C . SER A 1 87 ? -2.356 1.613 7.518 1.00 98.69 87 SER A C 1
ATOM 651 O O . SER A 1 87 ? -3.210 1.885 6.684 1.00 98.69 87 SER A O 1
ATOM 653 N N . ILE A 1 88 ? -2.644 1.431 8.804 1.00 98.69 88 ILE A N 1
ATOM 654 C CA . ILE A 1 88 ? -3.998 1.560 9.346 1.00 98.69 88 ILE A CA 1
ATOM 655 C C . ILE A 1 88 ? -3.992 2.625 10.433 1.00 98.69 88 ILE A C 1
ATOM 657 O O . ILE A 1 88 ? -3.252 2.522 11.412 1.00 98.69 88 ILE A O 1
ATOM 661 N N . VAL A 1 89 ? -4.866 3.615 10.282 1.00 98.62 89 VAL A N 1
ATOM 662 C CA . VAL A 1 89 ? -5.097 4.669 11.277 1.00 98.62 89 VAL A CA 1
ATOM 663 C C . VAL A 1 89 ? -6.584 4.732 11.637 1.00 98.62 89 VAL A C 1
ATOM 665 O O . VAL A 1 89 ? -7.428 4.378 10.806 1.00 98.62 89 VAL A O 1
ATOM 668 N N . PRO A 1 90 ? -6.948 5.163 12.860 1.00 98.50 90 PRO A N 1
ATOM 669 C CA . PRO A 1 90 ? -8.340 5.456 13.189 1.00 98.50 90 PRO A CA 1
ATOM 670 C C . PRO A 1 90 ? -8.920 6.466 12.202 1.00 98.50 90 PRO A C 1
ATOM 672 O O . PRO A 1 90 ? -8.255 7.446 11.868 1.00 98.50 90 PRO A O 1
ATOM 675 N N . PHE A 1 91 ? -10.168 6.277 11.774 1.00 98.56 91 PHE A N 1
ATOM 676 C CA . PHE A 1 91 ? -10.795 7.193 10.820 1.00 98.56 91 PHE A CA 1
ATOM 677 C C . PHE A 1 91 ? -10.825 8.636 11.347 1.00 98.56 91 PHE A C 1
ATOM 679 O O . PHE A 1 91 ? -10.711 9.581 10.577 1.00 98.56 91 PHE A O 1
ATOM 686 N N . THR A 1 92 ? -10.893 8.834 12.663 1.00 97.75 92 THR A N 1
ATOM 687 C CA . THR A 1 92 ? -10.903 10.155 13.309 1.00 97.75 92 THR A CA 1
ATOM 688 C C . THR A 1 92 ? -9.559 10.893 13.293 1.00 97.75 92 THR A C 1
ATOM 690 O O . THR A 1 92 ? -9.545 12.077 13.613 1.00 97.75 92 THR A O 1
ATOM 693 N N . SER A 1 93 ? -8.447 10.261 12.898 1.00 97.69 93 SER A N 1
ATOM 694 C CA . SER A 1 93 ? -7.127 10.912 12.861 1.00 97.69 93 SER A CA 1
ATOM 695 C C . SER A 1 93 ? -7.009 11.970 11.753 1.00 97.69 93 SER A C 1
ATOM 697 O O . SER A 1 93 ? -7.889 12.095 10.895 1.00 97.69 93 SER A O 1
ATOM 699 N N . ALA A 1 94 ? -5.910 12.728 11.744 1.00 96.69 94 ALA A N 1
ATOM 700 C CA . ALA A 1 94 ? -5.645 13.724 10.705 1.00 96.69 94 ALA A CA 1
ATOM 701 C C . ALA A 1 94 ? -5.366 13.099 9.321 1.00 96.69 94 ALA A C 1
ATOM 703 O O . ALA A 1 94 ? -5.624 13.745 8.309 1.00 96.69 94 ALA A O 1
ATOM 704 N N . GLN A 1 95 ? -4.940 11.829 9.269 1.00 96.81 95 GLN A N 1
ATOM 705 C CA . GLN A 1 95 ? -4.641 11.082 8.037 1.00 96.81 95 GLN A CA 1
ATOM 706 C C . GLN A 1 95 ? -3.550 11.745 7.179 1.00 96.81 95 GLN A C 1
ATOM 708 O O . GLN A 1 95 ? -3.644 11.776 5.954 1.00 96.81 95 GLN A O 1
ATOM 713 N N . THR A 1 96 ? -2.512 12.280 7.821 1.00 96.81 96 THR A N 1
ATOM 714 C CA . THR A 1 96 ? -1.309 12.810 7.162 1.00 96.81 96 THR A CA 1
ATOM 715 C C . THR A 1 96 ? -0.380 11.683 6.680 1.00 96.81 96 THR A C 1
ATOM 717 O O . THR A 1 96 ? -0.520 10.529 7.091 1.00 96.81 96 THR A O 1
ATOM 720 N N . ILE A 1 97 ? 0.606 11.995 5.823 1.00 95.00 97 ILE A N 1
ATOM 721 C CA . ILE A 1 97 ? 1.648 11.017 5.441 1.00 95.00 97 ILE A CA 1
ATOM 722 C C . ILE A 1 97 ? 2.380 10.477 6.679 1.00 95.00 97 ILE A C 1
ATOM 724 O O . ILE A 1 97 ? 2.689 9.283 6.729 1.00 95.00 97 ILE A O 1
ATOM 728 N N . ASP A 1 98 ? 2.611 11.320 7.685 1.00 97.00 98 ASP A N 1
ATOM 729 C CA . ASP A 1 98 ? 3.280 10.929 8.926 1.00 97.00 98 ASP A CA 1
ATOM 730 C C . ASP A 1 98 ? 2.399 10.014 9.779 1.00 97.00 98 ASP A C 1
ATOM 732 O O . ASP A 1 98 ? 2.881 8.983 10.253 1.00 97.00 98 ASP A O 1
ATOM 736 N N . ASP A 1 99 ? 1.096 10.306 9.886 1.00 98.00 99 ASP A N 1
ATOM 737 C CA . ASP A 1 99 ? 0.139 9.423 10.567 1.00 98.00 99 ASP A CA 1
ATOM 738 C C . ASP A 1 99 ? 0.141 8.025 9.945 1.00 98.00 99 ASP A C 1
ATOM 740 O O . ASP A 1 99 ? 0.187 7.019 10.656 1.00 98.00 99 ASP A O 1
ATOM 744 N N . PHE A 1 100 ? 0.118 7.939 8.612 1.00 98.12 100 PHE A N 1
ATOM 745 C CA . PHE A 1 100 ? 0.173 6.653 7.922 1.00 98.12 100 PHE A CA 1
ATOM 746 C C . PHE A 1 100 ? 1.542 5.989 8.042 1.00 98.12 100 PHE A C 1
ATOM 748 O O . PHE A 1 100 ? 1.623 4.772 8.193 1.00 98.12 100 PHE A O 1
ATOM 755 N N . THR A 1 101 ? 2.630 6.751 8.029 1.00 97.50 101 THR A N 1
ATOM 756 C CA . THR A 1 101 ? 3.971 6.191 8.224 1.00 97.50 101 THR A CA 1
ATOM 757 C C . THR A 1 101 ? 4.100 5.575 9.621 1.00 97.50 101 THR A C 1
ATOM 759 O O . THR A 1 101 ? 4.501 4.414 9.734 1.00 97.50 101 THR A O 1
ATOM 762 N N . ALA A 1 102 ? 3.647 6.269 10.668 1.00 96.94 102 ALA A N 1
ATOM 763 C CA . ALA A 1 102 ? 3.575 5.745 12.035 1.00 96.94 102 ALA A CA 1
ATOM 764 C C . ALA A 1 102 ? 2.554 4.600 12.188 1.00 96.94 102 ALA A C 1
ATOM 766 O O . ALA A 1 102 ? 2.744 3.679 12.985 1.00 96.94 102 ALA A O 1
ATOM 767 N N . GLY A 1 103 ? 1.477 4.634 11.403 1.00 97.69 103 GLY A N 1
ATOM 768 C CA . GLY A 1 103 ? 0.423 3.624 11.346 1.00 97.69 103 GLY A CA 1
ATOM 769 C C . GLY A 1 103 ? 0.755 2.395 10.500 1.00 97.69 103 GLY A C 1
ATOM 770 O O . GLY A 1 103 ? -0.149 1.610 10.223 1.00 97.69 103 GLY A O 1
ATOM 771 N N . THR A 1 104 ? 2.003 2.210 10.060 1.00 98.50 104 THR A N 1
ATOM 772 C CA . THR A 1 104 ? 2.388 1.055 9.236 1.00 98.50 104 THR A CA 1
ATOM 773 C C . THR A 1 104 ? 2.213 -0.253 10.008 1.00 98.50 104 THR A C 1
ATOM 775 O O . THR A 1 104 ? 2.739 -0.416 11.109 1.00 98.50 104 THR A O 1
ATOM 778 N N . VAL A 1 105 ? 1.502 -1.214 9.418 1.00 97.88 105 VAL A N 1
ATOM 779 C CA . VAL A 1 105 ? 1.215 -2.521 10.041 1.00 97.88 105 VAL A CA 1
ATOM 780 C C . VAL A 1 105 ? 1.806 -3.690 9.262 1.00 97.88 105 VAL A C 1
ATOM 782 O O . VAL A 1 105 ? 2.048 -4.760 9.830 1.00 97.88 105 VAL A O 1
ATOM 785 N N . HIS A 1 106 ? 2.045 -3.496 7.967 1.00 97.69 106 HIS A N 1
ATOM 786 C CA . HIS A 1 106 ? 2.431 -4.572 7.074 1.00 97.69 106 HIS A CA 1
ATOM 787 C C . HIS A 1 106 ? 3.221 -4.059 5.873 1.00 97.69 106 HIS A C 1
ATOM 789 O O . HIS A 1 106 ? 2.947 -2.981 5.343 1.00 97.69 106 HIS A O 1
ATOM 795 N N . TYR A 1 107 ? 4.163 -4.884 5.434 1.00 97.44 107 TYR A N 1
ATOM 796 C CA . TYR A 1 107 ? 4.789 -4.808 4.129 1.00 97.44 107 TYR A CA 1
ATOM 797 C C . TYR A 1 107 ? 4.615 -6.135 3.390 1.00 97.44 107 TYR A C 1
ATOM 799 O O . TYR A 1 107 ? 4.634 -7.196 4.013 1.00 97.44 107 TYR A O 1
ATOM 807 N N . SER A 1 108 ? 4.572 -6.099 2.067 1.00 95.44 108 SER A N 1
ATOM 808 C CA . SER A 1 108 ? 4.748 -7.296 1.247 1.00 95.44 108 SER A CA 1
ATOM 809 C C . SER A 1 108 ? 5.576 -6.999 0.006 1.00 95.44 108 SER A C 1
ATOM 811 O O . SER A 1 108 ? 5.722 -5.833 -0.373 1.00 95.44 108 SER A O 1
ATOM 813 N N . CYS A 1 109 ? 6.093 -8.034 -0.655 1.00 93.62 109 CYS A N 1
ATOM 814 C CA . CYS A 1 109 ? 6.333 -7.887 -2.087 1.00 93.62 109 CYS A CA 1
ATOM 815 C C . CYS A 1 109 ? 4.978 -7.699 -2.769 1.00 93.62 109 CYS A C 1
ATOM 817 O O . CYS A 1 109 ? 3.966 -8.233 -2.307 1.00 93.62 109 CYS A O 1
ATOM 819 N N . HIS A 1 110 ? 4.924 -6.918 -3.843 1.00 85.19 110 HIS A N 1
ATOM 820 C CA . HIS A 1 110 ? 3.662 -6.782 -4.566 1.00 85.19 110 HIS A CA 1
ATOM 821 C C . HIS A 1 110 ? 3.159 -8.137 -5.093 1.00 85.19 110 HIS A C 1
ATOM 823 O O . HIS A 1 110 ? 1.980 -8.461 -4.943 1.00 85.19 110 HIS A O 1
ATOM 829 N N . GLU A 1 111 ? 4.072 -8.951 -5.616 1.00 83.69 111 GLU A N 1
ATOM 830 C CA . GLU A 1 111 ? 3.766 -10.220 -6.276 1.00 83.69 111 GLU A CA 1
ATOM 831 C C . GLU A 1 111 ? 3.864 -11.430 -5.336 1.00 83.69 111 GLU A C 1
ATOM 833 O O . GLU A 1 111 ? 4.200 -12.541 -5.746 1.00 83.69 111 GLU A O 1
ATOM 838 N N . SER A 1 112 ? 3.585 -11.234 -4.045 1.00 80.31 112 SER A N 1
ATOM 839 C CA . SER A 1 112 ? 3.591 -12.324 -3.069 1.00 80.31 112 SER A CA 1
ATOM 840 C C . SER A 1 112 ? 2.435 -13.292 -3.296 1.00 80.31 112 SER A C 1
ATOM 842 O O . SER A 1 112 ? 1.324 -13.103 -2.803 1.00 80.31 112 SER A O 1
ATOM 844 N N . GLY A 1 113 ? 2.728 -14.370 -4.028 1.00 73.56 113 GLY A N 1
ATOM 845 C CA . GLY A 1 113 ? 1.772 -15.432 -4.347 1.00 73.56 113 GLY A CA 1
ATOM 846 C C . GLY A 1 113 ? 1.002 -15.218 -5.653 1.00 73.56 113 GLY A C 1
ATOM 847 O O . GLY A 1 113 ? 0.026 -15.925 -5.896 1.00 73.56 113 GLY A O 1
ATOM 848 N N . CYS A 1 114 ? 1.426 -14.274 -6.498 1.00 78.62 114 CYS A N 1
ATOM 849 C CA . CYS A 1 114 ? 0.879 -14.052 -7.839 1.00 78.62 114 CYS A CA 1
ATOM 850 C C . CYS A 1 114 ? 1.975 -13.550 -8.798 1.00 78.62 114 CYS A C 1
ATOM 852 O O . CYS A 1 114 ? 3.142 -13.489 -8.421 1.00 78.62 114 CYS A O 1
ATOM 854 N N . LYS A 1 115 ? 1.623 -13.266 -10.056 1.00 76.50 115 LYS A N 1
ATOM 855 C CA . LYS A 1 115 ? 2.529 -12.677 -11.051 1.00 76.50 115 LYS A CA 1
ATOM 856 C C . LYS A 1 115 ? 1.806 -11.533 -11.752 1.00 76.50 115 LYS A C 1
ATOM 858 O O . LYS A 1 115 ? 0.741 -11.782 -12.316 1.00 76.50 115 LYS A O 1
ATOM 863 N N . SER A 1 116 ? 2.350 -10.325 -11.675 1.00 73.00 116 SER A N 1
ATOM 864 C CA . SER A 1 116 ? 2.026 -9.227 -12.587 1.00 73.00 116 SER A CA 1
ATOM 865 C C . SER A 1 116 ? 3.112 -9.156 -13.675 1.00 73.00 116 SER A C 1
ATOM 867 O O . SER A 1 116 ? 4.087 -9.905 -13.658 1.00 73.00 116 SER A O 1
ATOM 869 N N . GLY A 1 117 ? 2.901 -8.359 -14.717 1.00 68.62 117 GLY A N 1
ATOM 870 C CA . GLY A 1 117 ? 3.724 -8.372 -15.933 1.00 68.62 117 GLY A CA 1
ATOM 871 C C . GLY A 1 117 ? 3.467 -9.551 -16.890 1.00 68.62 117 GLY A C 1
ATOM 872 O O . GLY A 1 117 ? 2.517 -10.328 -16.754 1.00 68.62 117 GLY A O 1
ATOM 873 N N . ASN A 1 118 ? 4.298 -9.659 -17.924 1.00 74.31 118 ASN A N 1
ATOM 874 C CA . ASN A 1 118 ? 4.206 -10.719 -18.926 1.00 74.31 118 ASN A CA 1
ATOM 875 C C . ASN A 1 118 ? 4.653 -12.072 -18.338 1.00 74.31 118 ASN A C 1
ATOM 877 O O . ASN A 1 118 ? 5.660 -12.159 -17.643 1.00 74.31 118 ASN A O 1
ATOM 881 N N . ALA A 1 119 ? 3.963 -13.165 -18.676 1.00 74.25 119 ALA A N 1
ATOM 882 C CA . ALA A 1 119 ? 4.333 -14.512 -18.236 1.00 74.25 119 ALA A CA 1
ATOM 883 C C . ALA A 1 119 ? 5.786 -14.905 -18.579 1.00 74.25 119 ALA A C 1
ATOM 885 O O . ALA A 1 119 ? 6.404 -15.661 -17.828 1.00 74.25 119 ALA A O 1
ATOM 886 N N . THR A 1 120 ? 6.333 -14.405 -19.694 1.00 80.25 120 THR A N 1
ATOM 887 C CA . THR A 1 120 ? 7.724 -14.660 -20.110 1.00 80.25 120 THR A CA 1
ATOM 888 C C . THR A 1 120 ? 8.723 -13.665 -19.527 1.00 80.25 120 THR A C 1
ATOM 890 O O . THR A 1 120 ? 9.912 -13.972 -19.465 1.00 80.25 120 THR A O 1
ATOM 893 N N . ASN A 1 121 ? 8.254 -12.500 -19.077 1.00 80.25 121 ASN A N 1
ATOM 894 C CA . ASN A 1 121 ? 9.058 -11.500 -18.394 1.00 80.25 121 ASN A CA 1
ATOM 895 C C . ASN A 1 121 ? 8.230 -10.821 -17.290 1.00 80.25 121 ASN A C 1
ATOM 897 O O . ASN A 1 121 ? 7.571 -9.813 -17.561 1.00 80.25 121 ASN A O 1
ATOM 901 N N . PRO A 1 122 ? 8.277 -11.341 -16.048 1.00 76.75 122 PRO A N 1
ATOM 902 C CA . PRO A 1 122 ? 7.526 -10.783 -14.920 1.00 76.75 122 PRO A CA 1
ATOM 903 C C . PRO A 1 122 ? 7.886 -9.329 -14.598 1.00 76.75 122 PRO A C 1
ATOM 905 O O . PRO A 1 122 ? 7.125 -8.632 -13.954 1.00 76.75 122 PRO A O 1
ATOM 908 N N . ASN A 1 123 ? 9.044 -8.857 -15.063 1.00 75.94 123 ASN A N 1
ATOM 909 C CA . ASN A 1 123 ? 9.518 -7.485 -14.883 1.00 75.94 123 ASN A CA 1
ATOM 910 C C . ASN A 1 123 ? 9.203 -6.576 -16.083 1.00 75.94 123 ASN A C 1
ATOM 912 O O . ASN A 1 123 ? 9.462 -5.372 -16.032 1.00 75.94 123 ASN A O 1
ATOM 916 N N . GLY A 1 124 ? 8.704 -7.161 -17.172 1.00 74.44 124 GLY A N 1
ATOM 917 C CA . GLY A 1 124 ? 8.413 -6.486 -18.426 1.00 74.44 124 GLY A CA 1
ATOM 918 C C . GLY A 1 124 ? 7.053 -5.784 -18.426 1.00 74.44 124 GLY A C 1
ATOM 919 O O . GLY A 1 124 ? 6.319 -5.820 -17.434 1.00 74.44 124 GLY A O 1
ATOM 920 N N . PRO A 1 125 ? 6.699 -5.121 -19.536 1.00 74.88 125 PRO A N 1
ATOM 921 C CA . PRO A 1 125 ? 5.367 -4.557 -19.713 1.00 74.88 125 PRO A CA 1
ATOM 922 C C . PRO A 1 125 ? 4.296 -5.653 -19.762 1.00 74.88 125 PRO A C 1
ATOM 924 O O . PRO A 1 125 ? 4.585 -6.834 -19.977 1.00 74.88 125 PRO A O 1
ATOM 927 N N . ASP A 1 126 ? 3.038 -5.239 -19.627 1.00 78.56 126 ASP A N 1
ATOM 928 C CA . ASP A 1 126 ? 1.897 -6.109 -19.900 1.00 78.56 126 ASP A CA 1
ATOM 929 C C . ASP A 1 126 ? 1.950 -6.671 -21.331 1.00 78.56 126 ASP A C 1
ATOM 931 O O . ASP A 1 126 ? 2.458 -6.039 -22.263 1.00 78.56 126 ASP A O 1
ATOM 935 N N . ALA A 1 127 ? 1.398 -7.872 -21.523 1.00 79.31 127 ALA A N 1
ATOM 936 C CA . ALA A 1 127 ? 1.298 -8.464 -22.852 1.00 79.31 127 ALA A CA 1
ATOM 937 C C . ALA A 1 127 ? 0.427 -7.581 -23.775 1.00 79.31 127 ALA A C 1
ATOM 939 O O . ALA A 1 127 ? -0.574 -7.019 -23.309 1.00 79.31 127 ALA A O 1
ATOM 940 N N . PRO A 1 128 ? 0.740 -7.469 -25.081 1.00 80.38 128 PRO A N 1
ATOM 941 C CA . PRO A 1 128 ? -0.095 -6.722 -26.019 1.00 80.38 128 PRO A CA 1
ATOM 942 C C . PRO A 1 128 ? -1.566 -7.157 -25.961 1.00 80.38 128 PRO A C 1
ATOM 944 O O . PRO A 1 128 ? -1.868 -8.348 -25.986 1.00 80.38 128 PRO A O 1
ATOM 947 N N . GLY A 1 129 ? -2.481 -6.187 -25.888 1.00 81.38 129 GLY A N 1
ATOM 948 C CA . GLY A 1 129 ? -3.923 -6.442 -25.781 1.00 81.38 129 GLY A CA 1
ATOM 949 C C . GLY A 1 129 ? -4.439 -6.681 -24.357 1.00 81.38 129 GLY A C 1
ATOM 950 O O . GLY A 1 129 ? -5.640 -6.886 -24.189 1.00 81.38 129 GLY A O 1
ATOM 951 N N . THR A 1 130 ? -3.578 -6.620 -23.335 1.00 81.62 130 THR A N 1
ATOM 952 C CA . THR A 1 130 ? -4.015 -6.647 -21.932 1.00 81.62 130 THR A CA 1
ATOM 953 C C . THR A 1 130 ? -4.893 -5.421 -21.639 1.00 81.62 130 THR A C 1
ATOM 955 O O . THR A 1 130 ? -4.458 -4.294 -21.890 1.00 81.62 130 THR A O 1
ATOM 958 N N . PRO A 1 131 ? -6.129 -5.600 -21.132 1.00 84.50 131 PRO A N 1
ATOM 959 C CA . PRO A 1 131 ? -6.975 -4.482 -20.727 1.00 84.50 131 PRO A CA 1
ATOM 960 C C . PRO A 1 131 ? -6.337 -3.669 -19.598 1.00 84.50 131 PRO A C 1
ATOM 962 O O . PRO A 1 131 ? -5.547 -4.199 -18.817 1.00 84.50 131 PRO A O 1
ATOM 965 N N . VAL A 1 132 ? -6.742 -2.406 -19.453 1.00 81.94 132 VAL A N 1
ATOM 966 C CA . VAL A 1 132 ? -6.372 -1.584 -18.288 1.00 81.94 132 VAL A CA 1
ATOM 967 C C . VAL A 1 132 ? -6.722 -2.337 -17.003 1.00 81.94 132 VAL A C 1
ATOM 969 O O . VAL A 1 132 ? -7.830 -2.859 -16.874 1.00 81.94 132 VAL A O 1
ATOM 972 N N . ASP A 1 133 ? -5.765 -2.417 -16.077 1.00 83.44 133 ASP A N 1
ATOM 973 C CA . ASP A 1 133 ? -5.852 -3.175 -14.819 1.00 83.44 133 ASP A CA 1
ATOM 974 C C . ASP A 1 133 ? -6.103 -4.692 -14.978 1.00 83.44 133 ASP A C 1
ATOM 976 O O . ASP A 1 133 ? -6.382 -5.386 -13.997 1.00 83.44 133 ASP A O 1
ATOM 980 N N . GLY A 1 134 ? -5.993 -5.230 -16.198 1.00 82.06 134 GLY A N 1
ATOM 981 C CA . GLY A 1 134 ? -6.270 -6.633 -16.510 1.00 82.06 134 GLY A CA 1
ATOM 982 C C . GLY A 1 134 ? -5.254 -7.603 -15.910 1.00 82.06 134 GLY A C 1
ATOM 983 O O . GLY A 1 134 ? -5.598 -8.747 -15.615 1.00 82.06 134 GLY A O 1
ATOM 984 N N . ASN A 1 135 ? -4.026 -7.142 -15.665 1.00 81.56 135 ASN A N 1
ATOM 985 C CA . ASN A 1 135 ? -2.948 -7.954 -15.110 1.00 81.56 135 ASN A CA 1
ATOM 986 C C . ASN A 1 135 ? -2.892 -7.927 -13.579 1.00 81.56 135 ASN A C 1
ATOM 988 O O . ASN A 1 135 ? -1.906 -7.545 -12.949 1.00 81.56 135 ASN A O 1
ATOM 992 N N . ARG A 1 136 ? -4.019 -8.254 -12.960 1.00 87.06 136 ARG A N 1
ATOM 993 C CA . ARG A 1 136 ? -4.213 -8.058 -11.530 1.00 87.06 136 ARG A CA 1
ATOM 994 C C . ARG A 1 136 ? -3.524 -9.139 -10.698 1.00 87.06 136 ARG A C 1
ATOM 996 O O . ARG A 1 136 ? -3.833 -10.322 -10.804 1.00 87.06 136 ARG A O 1
ATOM 1003 N N . CYS A 1 137 ? -2.700 -8.700 -9.757 1.00 87.38 137 CYS A N 1
ATOM 1004 C CA . CYS A 1 137 ? -1.998 -9.526 -8.785 1.00 87.38 137 CYS A CA 1
ATOM 1005 C C . CYS A 1 137 ? -2.462 -9.123 -7.377 1.00 87.38 137 CYS A C 1
ATOM 1007 O O . CYS A 1 137 ? -2.473 -7.942 -7.021 1.00 87.38 137 CYS A O 1
ATOM 1009 N N . SER A 1 138 ? -2.928 -10.100 -6.592 1.00 89.31 138 SER A N 1
ATOM 1010 C CA . SER A 1 138 ? -3.461 -9.868 -5.245 1.00 89.31 138 SER A CA 1
ATOM 1011 C C . SER A 1 138 ? -2.626 -10.578 -4.186 1.00 89.31 138 SER A C 1
ATOM 1013 O O . SER A 1 138 ? -2.447 -11.791 -4.252 1.00 89.31 138 SER A O 1
ATOM 1015 N N . THR A 1 139 ? -2.186 -9.827 -3.177 1.00 89.50 139 THR A N 1
ATOM 1016 C CA . THR A 1 139 ? -1.602 -10.376 -1.948 1.00 89.50 139 THR A CA 1
ATOM 1017 C C . THR A 1 139 ? -2.671 -10.428 -0.857 1.00 89.50 139 THR A C 1
ATOM 1019 O O . THR A 1 139 ? -3.497 -9.520 -0.725 1.00 89.50 139 THR A O 1
ATOM 1022 N N . LYS A 1 140 ? -2.659 -11.490 -0.049 1.00 91.69 140 LYS A N 1
ATOM 1023 C CA . LYS A 1 140 ? -3.580 -11.650 1.082 1.00 91.69 140 LYS A CA 1
ATOM 1024 C C . LYS A 1 140 ? -3.123 -10.815 2.279 1.00 91.69 140 LYS A C 1
ATOM 1026 O O . LYS A 1 140 ? -1.990 -10.941 2.733 1.00 91.69 140 LYS A O 1
ATOM 1031 N N . PHE A 1 141 ? -4.033 -10.026 2.842 1.00 95.19 141 PHE A N 1
ATOM 1032 C CA . PHE A 1 141 ? -3.829 -9.292 4.090 1.00 95.19 141 PHE A CA 1
ATOM 1033 C C . PHE A 1 141 ? -4.880 -9.696 5.118 1.00 95.19 141 PHE A C 1
ATOM 1035 O O . PHE A 1 141 ? -6.068 -9.743 4.813 1.00 95.19 141 PHE A O 1
ATOM 1042 N N . THR A 1 142 ? -4.463 -9.959 6.351 1.00 97.50 142 THR A N 1
ATOM 1043 C CA . THR A 1 142 ? -5.388 -10.304 7.435 1.00 97.50 142 THR A CA 1
ATOM 1044 C C . THR A 1 142 ? -5.652 -9.086 8.305 1.00 97.50 142 THR A C 1
ATOM 1046 O O . THR A 1 142 ? -4.722 -8.514 8.874 1.00 97.50 142 THR A O 1
ATOM 1049 N N . VAL A 1 143 ? -6.929 -8.721 8.451 1.00 98.19 143 VAL A N 1
ATOM 1050 C CA . VAL A 1 143 ? -7.382 -7.624 9.311 1.00 98.19 143 VAL A CA 1
ATOM 1051 C C . VAL A 1 143 ? -6.886 -7.870 10.741 1.00 98.19 143 VAL A C 1
ATOM 1053 O O . VAL A 1 143 ? -7.263 -8.878 11.352 1.00 98.19 143 VAL A O 1
ATOM 1056 N N . PRO A 1 144 ? -6.044 -6.981 11.294 1.00 97.94 144 PRO A N 1
ATOM 1057 C CA . PRO A 1 144 ? -5.357 -7.253 12.546 1.00 97.94 144 PRO A CA 1
ATOM 1058 C C . PRO A 1 144 ? -6.281 -7.483 13.743 1.00 97.94 144 PRO A C 1
ATOM 1060 O O . PRO A 1 144 ? -7.273 -6.783 13.938 1.00 97.94 144 PRO A O 1
ATOM 1063 N N . THR A 1 145 ? -5.919 -8.437 14.601 1.00 97.88 145 THR A N 1
ATOM 1064 C CA . THR A 1 145 ? -6.738 -8.844 15.757 1.00 97.88 145 THR A CA 1
ATOM 1065 C C . THR A 1 145 ? -6.705 -7.847 16.915 1.00 97.88 145 THR A C 1
ATOM 1067 O O . THR A 1 145 ? -7.578 -7.876 17.778 1.00 97.88 145 THR A O 1
ATOM 1070 N N . TRP A 1 146 ? -5.733 -6.934 16.928 1.00 97.81 146 TRP A N 1
ATOM 1071 C CA . TRP A 1 146 ? -5.637 -5.852 17.910 1.00 97.81 146 TRP A CA 1
ATOM 1072 C C . TRP A 1 146 ? -6.564 -4.665 17.602 1.00 97.81 146 TRP A C 1
ATOM 1074 O O . TRP A 1 146 ? -6.684 -3.763 18.433 1.00 97.81 146 TRP A O 1
ATOM 1084 N N . LEU A 1 147 ? -7.211 -4.627 16.427 1.00 98.00 147 LEU A N 1
ATOM 1085 C CA . LEU A 1 147 ? -8.157 -3.564 16.070 1.00 98.00 147 LEU A CA 1
ATOM 1086 C C . LEU A 1 147 ? -9.416 -3.672 16.928 1.00 98.00 147 LEU A C 1
ATOM 1088 O O . LEU A 1 147 ? -10.105 -4.692 16.913 1.00 98.00 147 LEU A O 1
ATOM 1092 N N . LYS A 1 148 ? -9.763 -2.600 17.638 1.00 98.12 148 LYS A N 1
ATOM 1093 C CA . LYS A 1 148 ? -11.073 -2.497 18.290 1.00 98.12 148 LYS A CA 1
ATOM 1094 C C . LYS A 1 148 ? -12.171 -2.386 17.226 1.00 98.12 148 LYS A C 1
ATOM 1096 O O . LYS A 1 148 ? -11.892 -2.090 16.067 1.00 98.12 148 LYS A O 1
ATOM 1101 N N . ASP A 1 149 ? -13.418 -2.633 17.617 1.00 98.62 149 ASP A N 1
ATOM 1102 C CA . ASP A 1 149 ? -14.547 -2.253 16.764 1.00 98.62 149 ASP A CA 1
ATOM 1103 C C . ASP A 1 149 ? -14.517 -0.733 16.549 1.00 98.62 149 ASP A C 1
ATOM 1105 O O . ASP A 1 149 ? -14.286 0.029 17.491 1.00 98.62 149 ASP A O 1
ATOM 1109 N N . GLY A 1 150 ? -14.712 -0.291 15.309 1.00 98.62 150 GLY A N 1
ATOM 1110 C CA . GLY A 1 150 ? -14.579 1.118 14.950 1.00 98.62 150 GLY A CA 1
ATOM 1111 C C . GLY A 1 150 ? -14.320 1.341 13.466 1.00 98.62 150 GLY A C 1
ATOM 1112 O O . GLY A 1 150 ? -14.219 0.396 12.688 1.00 98.62 150 GLY A O 1
ATOM 1113 N N . GLN A 1 151 ? -14.226 2.609 13.077 1.00 98.81 151 GLN A N 1
ATOM 1114 C CA . GLN A 1 151 ? -13.943 3.022 11.703 1.00 98.81 151 GLN A CA 1
ATOM 1115 C C . GLN A 1 151 ? -12.456 3.327 11.526 1.00 98.81 151 GLN A C 1
ATOM 1117 O O . GLN A 1 151 ? -11.832 3.966 12.380 1.00 98.81 151 GLN A O 1
ATOM 1122 N N . TYR A 1 152 ? -11.901 2.900 10.397 1.00 98.88 152 TYR A N 1
ATOM 1123 C CA . TYR A 1 152 ? -10.481 2.983 10.083 1.00 98.88 152 TYR A CA 1
ATOM 1124 C C . TYR A 1 152 ? -10.259 3.383 8.628 1.00 98.88 152 TYR A C 1
ATOM 1126 O O . TYR A 1 152 ? -11.119 3.186 7.767 1.00 98.88 152 TYR A O 1
ATOM 1134 N N . THR A 1 153 ? -9.061 3.895 8.365 1.00 98.81 153 THR A N 1
ATOM 1135 C CA . THR A 1 153 ? -8.548 4.100 7.013 1.00 98.81 153 THR A CA 1
ATOM 1136 C C . THR A 1 153 ? -7.289 3.261 6.833 1.00 98.81 153 THR A C 1
ATOM 1138 O O . THR A 1 153 ? -6.352 3.355 7.629 1.00 98.81 153 THR A O 1
ATOM 1141 N N . LEU A 1 154 ? -7.282 2.439 5.786 1.00 98.75 154 LEU A N 1
ATOM 1142 C CA . LEU A 1 154 ? -6.131 1.701 5.282 1.00 98.75 154 LEU A CA 1
ATOM 1143 C C . LEU A 1 154 ? -5.485 2.533 4.171 1.00 98.75 154 LEU A C 1
ATOM 1145 O O . LEU A 1 154 ? -6.110 2.714 3.133 1.00 98.75 154 LEU A O 1
ATOM 1149 N N . GLN A 1 155 ? -4.253 3.001 4.342 1.00 98.31 155 GLN A N 1
ATOM 1150 C CA . GLN A 1 155 ? -3.469 3.495 3.212 1.00 98.31 155 GLN A CA 1
ATOM 1151 C C . GLN A 1 155 ? -2.712 2.333 2.583 1.00 98.31 155 GLN A C 1
ATOM 1153 O O . GLN A 1 155 ? -1.979 1.606 3.260 1.00 98.31 155 GLN A O 1
ATOM 1158 N N . TRP A 1 156 ? -2.886 2.202 1.278 1.00 97.94 156 TRP A N 1
ATOM 1159 C CA . TRP A 1 156 ? -2.057 1.394 0.410 1.00 97.94 156 TRP A CA 1
ATOM 1160 C C . TRP A 1 156 ? -1.021 2.302 -0.248 1.00 97.94 156 TRP A C 1
ATOM 1162 O O . TRP A 1 156 ? -1.362 3.371 -0.752 1.00 97.94 156 TRP A O 1
ATOM 1172 N N . LEU A 1 157 ? 0.238 1.882 -0.220 1.00 96.69 157 LEU A N 1
ATOM 1173 C CA . LEU A 1 157 ? 1.340 2.528 -0.920 1.00 96.69 157 LEU A CA 1
ATOM 1174 C C . LEU A 1 157 ? 2.146 1.450 -1.642 1.00 96.69 157 LEU A C 1
ATOM 1176 O O . LEU A 1 157 ? 2.635 0.522 -0.999 1.00 96.69 157 LEU A O 1
ATOM 1180 N N . TRP A 1 158 ? 2.330 1.608 -2.944 1.00 95.06 158 TRP A N 1
ATOM 1181 C CA . TRP A 1 158 ? 3.280 0.843 -3.739 1.00 95.06 158 TRP A CA 1
ATOM 1182 C C . TRP A 1 158 ? 4.515 1.690 -4.030 1.00 95.06 158 TRP A C 1
ATOM 1184 O O . TRP A 1 158 ? 4.393 2.845 -4.434 1.00 95.06 158 TRP A O 1
ATOM 1194 N N . PHE A 1 159 ? 5.698 1.129 -3.786 1.00 94.56 159 PHE A N 1
ATOM 1195 C CA . PHE A 1 159 ? 6.971 1.829 -3.956 1.00 94.56 159 PHE A CA 1
ATOM 1196 C C . PHE A 1 159 ? 8.084 0.894 -4.424 1.00 94.56 159 PHE A C 1
ATOM 1198 O O . PHE A 1 159 ? 8.034 -0.322 -4.210 1.00 94.56 159 PHE A O 1
ATOM 1205 N N . GLY A 1 160 ? 9.109 1.467 -5.059 1.00 92.19 160 GLY A N 1
ATOM 1206 C CA . GLY A 1 160 ? 10.188 0.689 -5.680 1.00 92.19 160 GLY A CA 1
ATOM 1207 C C . GLY A 1 160 ? 9.702 -0.163 -6.859 1.00 92.19 160 GLY A C 1
ATOM 1208 O O . GLY A 1 160 ? 10.314 -1.183 -7.177 1.00 92.19 160 GLY A O 1
ATOM 1209 N N . GLY A 1 161 ? 8.580 0.235 -7.461 1.00 89.94 161 GLY A N 1
ATOM 1210 C CA . GLY A 1 161 ? 8.014 -0.361 -8.661 1.00 89.94 161 GLY A CA 1
ATOM 1211 C C . GLY A 1 161 ? 8.883 -0.145 -9.892 1.00 89.94 161 GLY A C 1
ATOM 1212 O O . GLY A 1 161 ? 9.704 0.774 -9.926 1.00 89.94 161 GLY A O 1
ATOM 1213 N N . ALA A 1 162 ? 8.694 -0.972 -10.914 1.00 83.62 162 ALA A N 1
ATOM 1214 C CA . ALA A 1 162 ? 9.506 -0.946 -12.126 1.00 83.62 162 ALA A CA 1
ATOM 1215 C C . ALA A 1 162 ? 8.670 -0.806 -13.406 1.00 83.62 162 ALA A C 1
ATOM 1217 O O . ALA A 1 162 ? 7.444 -0.672 -13.351 1.00 83.62 162 ALA A O 1
ATOM 1218 N N . SER A 1 163 ? 9.346 -0.849 -14.558 1.00 80.06 163 SER A N 1
ATOM 1219 C CA . SER A 1 163 ? 8.733 -0.849 -15.889 1.00 80.06 163 SER A CA 1
ATOM 1220 C C . SER A 1 163 ? 8.022 0.472 -16.219 1.00 80.06 163 SER A C 1
ATOM 1222 O O . SER A 1 163 ? 6.839 0.511 -16.564 1.00 80.06 163 SER A O 1
ATOM 1224 N N . TYR A 1 164 ? 8.735 1.597 -16.082 1.00 82.44 164 TYR A N 1
ATOM 1225 C CA . TYR A 1 164 ? 8.204 2.918 -16.445 1.00 82.44 164 TYR A CA 1
ATOM 1226 C C . TYR A 1 164 ? 7.980 3.004 -17.961 1.00 82.44 164 TYR A C 1
ATOM 1228 O O . TYR A 1 164 ? 8.936 3.003 -18.731 1.00 82.44 164 TYR A O 1
ATOM 1236 N N . TYR A 1 165 ? 6.715 3.050 -18.394 1.00 77.56 165 TYR A N 1
ATOM 1237 C CA . TYR A 1 165 ? 6.317 2.953 -19.810 1.00 77.56 165 TYR A CA 1
ATOM 1238 C C . TYR A 1 165 ? 6.905 1.718 -20.526 1.00 77.56 165 TYR A C 1
ATOM 1240 O O . TYR A 1 165 ? 7.205 1.765 -21.717 1.00 77.56 165 TYR A O 1
ATOM 1248 N N . GLY A 1 166 ? 7.078 0.607 -19.800 1.00 75.12 166 GLY A N 1
ATOM 1249 C CA . GLY A 1 166 ? 7.675 -0.621 -20.333 1.00 75.12 166 GLY A CA 1
ATOM 1250 C C . GLY A 1 166 ? 9.206 -0.636 -20.365 1.00 75.12 166 GLY A C 1
ATOM 1251 O O . GLY A 1 166 ? 9.780 -1.639 -20.781 1.00 75.12 166 GLY A O 1
ATOM 1252 N N . ASP A 1 167 ? 9.880 0.433 -19.925 1.00 79.38 167 ASP A N 1
ATOM 1253 C CA . ASP A 1 167 ? 11.336 0.443 -19.770 1.00 79.38 167 ASP A CA 1
ATOM 1254 C C . ASP A 1 167 ? 11.740 -0.294 -18.487 1.00 79.38 167 ASP A C 1
ATOM 1256 O O . ASP A 1 167 ? 11.605 0.210 -17.367 1.00 79.38 167 ASP A O 1
ATOM 1260 N N . GLU A 1 168 ? 12.259 -1.506 -18.660 1.00 79.00 168 GLU A N 1
ATOM 1261 C CA . GLU A 1 168 ? 12.718 -2.383 -17.578 1.00 79.00 168 GLU A CA 1
ATOM 1262 C C . GLU A 1 168 ? 13.920 -1.814 -16.806 1.00 79.00 168 GLU A C 1
ATOM 1264 O O . GLU A 1 168 ? 14.191 -2.235 -15.680 1.00 79.00 168 GLU A O 1
ATOM 1269 N N . ASN A 1 169 ? 14.619 -0.826 -17.372 1.00 82.56 169 ASN A N 1
ATOM 1270 C CA . ASN A 1 169 ? 15.736 -0.127 -16.737 1.00 82.56 169 ASN A CA 1
ATOM 1271 C C . ASN A 1 169 ? 15.296 1.168 -16.045 1.00 82.56 169 ASN A C 1
ATOM 1273 O O . ASN A 1 169 ? 16.133 2.016 -15.713 1.00 82.56 169 ASN A O 1
ATOM 1277 N N . ARG A 1 170 ? 13.990 1.342 -15.813 1.00 84.44 170 ARG A N 1
ATOM 1278 C CA . ARG A 1 170 ? 13.443 2.480 -15.077 1.00 84.44 170 ARG A CA 1
ATOM 1279 C C . ARG A 1 170 ? 12.399 2.066 -14.050 1.00 84.44 170 ARG A C 1
ATOM 1281 O O . ARG A 1 170 ? 11.484 1.285 -14.309 1.00 84.44 170 ARG A O 1
ATOM 1288 N N . GLY A 1 171 ? 12.535 2.661 -12.871 1.00 87.25 171 GLY A N 1
ATOM 1289 C CA . GLY A 1 171 ? 11.566 2.583 -11.793 1.00 87.25 171 GLY A CA 1
ATOM 1290 C C . GLY A 1 171 ? 10.397 3.521 -12.046 1.00 87.25 171 GLY A C 1
ATOM 1291 O O . GLY A 1 171 ? 10.564 4.561 -12.681 1.00 87.25 171 GLY A O 1
ATOM 1292 N N . GLN A 1 172 ? 9.233 3.184 -11.507 1.00 87.69 172 GLN A N 1
ATOM 1293 C CA . GLN A 1 172 ? 8.106 4.108 -11.445 1.00 87.69 172 GLN A CA 1
ATOM 1294 C C . GLN A 1 172 ? 8.193 4.985 -10.196 1.00 87.69 172 GLN A C 1
ATOM 1296 O O . GLN A 1 172 ? 8.952 4.698 -9.265 1.00 87.69 172 GLN A O 1
ATOM 1301 N N . THR A 1 173 ? 7.422 6.072 -10.194 1.00 90.19 173 THR A N 1
ATOM 1302 C CA . THR A 1 173 ? 7.149 6.785 -8.947 1.00 90.19 173 THR A CA 1
ATOM 1303 C C . THR A 1 173 ? 6.297 5.921 -8.020 1.00 90.19 173 THR A C 1
ATOM 1305 O O . THR A 1 173 ? 5.720 4.912 -8.430 1.00 90.19 173 THR A O 1
ATOM 1308 N N . ASP A 1 174 ? 6.224 6.319 -6.760 1.00 93.06 174 ASP A N 1
ATOM 1309 C CA . ASP A 1 174 ? 5.414 5.624 -5.776 1.00 93.06 174 ASP A CA 1
ATOM 1310 C C . ASP A 1 174 ? 3.950 6.031 -5.924 1.00 93.06 174 ASP A C 1
ATOM 1312 O O . ASP A 1 174 ? 3.649 7.202 -6.143 1.00 93.06 174 ASP A O 1
ATOM 1316 N N . TYR A 1 175 ? 3.033 5.086 -5.745 1.00 93.62 175 TYR A N 1
ATOM 1317 C CA . TYR A 1 175 ? 1.597 5.323 -5.872 1.00 93.62 175 TYR A CA 1
ATOM 1318 C C . TYR A 1 175 ? 0.874 4.967 -4.590 1.00 93.62 175 TYR A C 1
ATOM 1320 O O . TYR A 1 175 ? 1.198 3.973 -3.942 1.00 93.62 175 TYR A O 1
ATOM 1328 N N . TYR A 1 176 ? -0.121 5.763 -4.218 1.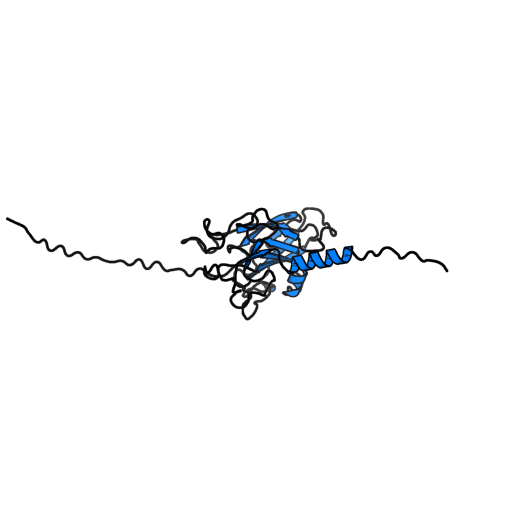00 95.25 176 TYR A N 1
ATOM 1329 C CA . TYR A 1 176 ? -0.848 5.544 -2.976 1.00 95.25 176 TYR A CA 1
ATOM 1330 C C . TYR A 1 176 ? -2.309 5.957 -3.060 1.00 95.25 176 TYR A C 1
ATOM 1332 O O . TYR A 1 176 ? -2.713 6.814 -3.839 1.00 95.25 176 TYR A O 1
ATOM 1340 N N . SER A 1 177 ? -3.120 5.309 -2.233 1.00 96.62 177 SER A N 1
ATOM 1341 C CA . SER A 1 177 ? -4.547 5.583 -2.081 1.00 96.62 177 SER A CA 1
ATOM 1342 C C . SER A 1 177 ? -5.030 5.062 -0.728 1.00 96.62 177 SER A C 1
ATOM 1344 O O . SER A 1 177 ? -4.312 4.342 -0.029 1.00 96.62 177 SER A O 1
ATOM 1346 N N . CYS A 1 178 ? -6.244 5.438 -0.336 1.00 98.12 178 CYS A N 1
ATOM 1347 C CA . CYS A 1 178 ? -6.842 4.995 0.919 1.00 98.12 178 CYS A CA 1
ATOM 1348 C C . CYS A 1 178 ? -8.095 4.163 0.679 1.00 98.12 178 CYS A C 1
ATOM 1350 O O . CYS A 1 178 ? -8.866 4.465 -0.219 1.00 98.12 178 CYS A O 1
ATOM 1352 N N . HIS A 1 179 ? -8.338 3.178 1.534 1.00 98.44 179 HIS A N 1
ATOM 1353 C CA . HIS A 1 179 ? -9.591 2.447 1.656 1.00 98.44 179 HIS A CA 1
ATOM 1354 C C . HIS A 1 179 ? -10.174 2.682 3.052 1.00 98.44 179 HIS A C 1
ATOM 1356 O O . HIS A 1 179 ? -9.487 2.493 4.057 1.00 98.44 179 HIS A O 1
ATOM 1362 N N . ASP A 1 180 ? -11.440 3.083 3.121 1.00 98.69 180 ASP A N 1
ATOM 1363 C CA . ASP A 1 180 ? -12.142 3.342 4.378 1.00 98.69 180 ASP A CA 1
ATOM 1364 C C . ASP A 1 180 ? -13.072 2.185 4.723 1.00 98.69 180 ASP A C 1
ATOM 1366 O O . ASP A 1 180 ? -13.823 1.709 3.872 1.00 98.69 180 ASP A O 1
ATOM 1370 N N . PHE A 1 181 ? -13.038 1.740 5.977 1.00 98.81 181 PHE A N 1
ATOM 1371 C CA . PHE A 1 181 ? -13.783 0.559 6.404 1.00 98.81 181 PHE A CA 1
ATOM 1372 C C . PHE A 1 181 ? -14.142 0.591 7.888 1.00 98.81 181 PHE A C 1
ATOM 1374 O O . PHE A 1 181 ? -13.571 1.332 8.692 1.00 98.81 181 PHE A O 1
ATOM 1381 N N . THR A 1 182 ? -15.081 -0.273 8.260 1.00 98.88 182 THR A N 1
ATOM 1382 C CA . THR A 1 182 ? -15.468 -0.541 9.642 1.00 98.88 182 THR A CA 1
ATOM 1383 C C . THR A 1 182 ? -14.945 -1.909 10.066 1.00 98.88 182 THR A C 1
ATOM 1385 O O . THR A 1 182 ? -15.111 -2.898 9.357 1.00 98.88 182 THR A O 1
ATOM 1388 N N . VAL A 1 183 ? -14.345 -1.997 11.249 1.00 98.75 183 VAL A N 1
ATOM 1389 C CA . VAL A 1 183 ? -14.099 -3.269 11.935 1.00 98.75 183 VAL A CA 1
ATOM 1390 C C . VAL A 1 183 ? -15.261 -3.541 12.876 1.00 98.75 183 VAL A C 1
ATOM 1392 O O . VAL A 1 183 ? -15.603 -2.687 13.698 1.00 98.75 183 VAL A O 1
ATOM 1395 N N . ARG A 1 184 ? -15.858 -4.731 12.778 1.00 98.56 184 ARG A N 1
ATOM 1396 C CA . ARG A 1 184 ? -16.900 -5.185 13.706 1.00 98.56 184 ARG A CA 1
ATOM 1397 C C . ARG A 1 184 ? -16.849 -6.693 13.916 1.00 98.56 184 ARG A C 1
ATOM 1399 O O . ARG A 1 184 ? -16.936 -7.465 12.961 1.00 98.56 184 ARG A O 1
ATOM 1406 N N . GLY A 1 185 ? -16.769 -7.117 15.174 1.00 97.88 185 GLY A N 1
ATOM 1407 C CA . GLY A 1 185 ? -16.737 -8.538 15.534 1.00 97.88 185 GLY A CA 1
ATOM 1408 C C . GLY A 1 185 ? -15.522 -9.300 14.975 1.00 97.88 185 GLY A C 1
ATOM 1409 O O . GLY A 1 185 ? -14.482 -8.720 14.657 1.00 97.88 185 GLY A O 1
ATOM 1410 N N . GLY A 1 186 ? -15.645 -10.627 14.877 1.00 97.25 186 GLY A N 1
ATOM 1411 C CA . GLY A 1 186 ? -14.540 -11.534 14.534 1.00 97.25 186 GLY A CA 1
ATOM 1412 C C . GLY A 1 186 ? -13.879 -12.134 15.770 1.00 97.25 186 GLY A C 1
ATOM 1413 O O . GLY A 1 186 ? -14.516 -12.241 16.818 1.00 97.25 186 GLY A O 1
ATOM 1414 N N . VAL A 1 187 ? -12.605 -12.520 15.653 1.00 96.56 187 VAL A N 1
ATOM 1415 C CA . VAL A 1 187 ? -11.835 -13.008 16.812 1.00 96.56 187 VAL A CA 1
ATOM 1416 C C . VAL A 1 187 ? -11.790 -11.953 17.923 1.00 96.56 187 VAL A C 1
ATOM 1418 O O . VAL A 1 187 ? -11.903 -10.753 17.652 1.00 96.56 187 VAL A O 1
ATOM 1421 N N . ALA A 1 188 ? -11.641 -12.387 19.178 1.00 96.75 188 ALA A N 1
ATOM 1422 C CA . ALA A 1 188 ? -11.551 -11.473 20.315 1.00 96.75 188 ALA A CA 1
ATOM 1423 C C .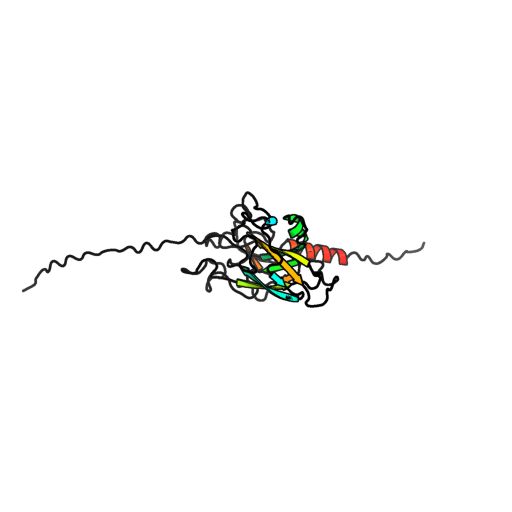 ALA A 1 188 ? -10.417 -10.453 20.115 1.00 96.75 188 ALA A C 1
ATOM 1425 O O . ALA A 1 188 ? -9.359 -10.787 19.574 1.00 96.75 188 ALA A O 1
ATOM 1426 N N . VAL A 1 189 ? -10.648 -9.206 20.543 1.00 97.50 189 VAL A N 1
ATOM 1427 C CA . VAL A 1 189 ? -9.623 -8.159 20.460 1.00 97.50 189 VAL A CA 1
ATOM 1428 C C . VAL A 1 189 ? -8.422 -8.596 21.292 1.00 97.50 189 VAL A C 1
ATOM 1430 O O . VAL A 1 189 ? -8.546 -8.796 22.498 1.00 97.50 189 VAL A O 1
ATOM 1433 N N . ASN A 1 190 ? -7.257 -8.709 20.658 1.00 96.12 190 ASN A N 1
ATOM 1434 C CA . ASN A 1 190 ? -6.003 -8.988 21.348 1.00 96.12 190 ASN A CA 1
ATOM 1435 C C . ASN A 1 190 ? -5.132 -7.722 21.357 1.00 96.12 190 ASN A C 1
ATOM 1437 O O . ASN A 1 190 ? -4.390 -7.507 20.399 1.00 96.12 190 ASN A O 1
ATOM 1441 N N . PRO A 1 191 ? -5.178 -6.882 22.407 1.00 92.00 191 PRO A N 1
ATOM 1442 C CA . PRO A 1 191 ? -4.391 -5.647 22.455 1.00 92.00 191 PRO A CA 1
ATOM 1443 C C . PRO A 1 191 ? -2.874 -5.897 22.432 1.00 92.00 191 PRO A C 1
ATOM 1445 O O . PRO A 1 191 ? -2.122 -5.035 21.984 1.00 92.00 191 PRO A O 1
ATOM 1448 N N . PHE A 1 192 ? -2.425 -7.086 22.845 1.00 92.50 192 PHE A N 1
ATOM 1449 C CA . PHE A 1 192 ? -1.019 -7.501 22.814 1.00 92.50 192 PHE A CA 1
ATOM 1450 C C . PHE A 1 192 ? -0.599 -8.102 21.466 1.00 92.50 192 PHE A C 1
ATOM 1452 O O . PHE A 1 192 ? 0.571 -8.408 21.261 1.00 92.50 192 PHE A O 1
ATOM 1459 N N . GLY A 1 193 ? -1.534 -8.258 20.525 1.00 91.31 193 GLY A N 1
ATOM 1460 C CA . GLY A 1 193 ? -1.262 -8.808 19.200 1.00 91.31 193 GLY A CA 1
ATOM 1461 C C . GLY A 1 193 ? -0.570 -7.832 18.247 1.00 91.31 193 GLY A C 1
ATOM 1462 O O . GLY A 1 193 ? -0.249 -8.224 17.126 1.00 91.31 193 GLY A O 1
ATOM 1463 N N . LYS A 1 194 ? -0.385 -6.554 18.621 1.00 94.62 194 LYS A N 1
ATOM 1464 C CA . LYS A 1 194 ? 0.267 -5.564 17.750 1.00 94.62 194 LYS A CA 1
ATOM 1465 C C . LYS A 1 194 ? 1.776 -5.814 17.721 1.00 94.62 194 LYS A C 1
ATOM 1467 O O . LYS A 1 194 ? 2.425 -5.657 18.754 1.00 94.62 194 LYS A O 1
ATOM 1472 N N . PRO A 1 195 ? 2.352 -6.183 16.562 1.00 93.50 195 PRO A N 1
ATOM 1473 C CA . PRO A 1 195 ? 3.776 -6.451 16.480 1.00 93.50 195 PRO A CA 1
ATOM 1474 C C . PRO A 1 195 ? 4.561 -5.148 16.658 1.00 93.50 195 PRO A C 1
ATOM 1476 O O . PRO A 1 195 ? 4.107 -4.063 16.288 1.00 93.50 195 PRO A O 1
ATOM 1479 N N . SER A 1 196 ? 5.752 -5.261 17.241 1.00 93.31 196 SER A N 1
ATOM 1480 C CA . SER A 1 196 ? 6.609 -4.106 17.528 1.00 93.31 196 SER A CA 1
ATOM 1481 C C . SER A 1 196 ? 7.259 -3.508 16.274 1.00 93.31 196 SER A C 1
ATOM 1483 O O . SER A 1 196 ? 7.667 -2.350 16.298 1.00 93.31 196 SER A O 1
ATOM 1485 N N . CYS A 1 197 ? 7.314 -4.290 15.195 1.00 96.62 197 CYS A N 1
ATOM 1486 C CA . CYS A 1 197 ? 7.626 -3.864 13.838 1.00 96.62 197 CYS A CA 1
ATOM 1487 C C . CYS A 1 197 ? 6.521 -4.342 12.889 1.00 96.62 197 CYS A C 1
ATOM 1489 O O . CYS A 1 197 ? 5.883 -5.358 13.176 1.00 96.62 197 CYS A O 1
ATOM 1491 N N . PRO A 1 198 ? 6.301 -3.663 11.751 1.00 97.19 198 PRO A N 1
ATOM 1492 C CA . PRO A 1 198 ? 5.386 -4.146 10.726 1.00 97.19 198 PRO A CA 1
ATOM 1493 C C . PRO A 1 198 ? 5.699 -5.588 10.318 1.00 97.19 198 PRO A C 1
ATOM 1495 O O . PRO A 1 198 ? 6.862 -5.984 10.222 1.00 97.19 198 PRO A O 1
ATOM 1498 N N . THR A 1 199 ? 4.655 -6.373 10.065 1.00 96.06 199 THR A N 1
ATOM 1499 C CA . THR A 1 199 ? 4.823 -7.723 9.502 1.00 96.06 199 THR A CA 1
ATOM 1500 C C . THR A 1 199 ? 5.332 -7.645 8.066 1.00 96.06 199 THR A C 1
ATOM 1502 O O . THR A 1 199 ? 5.189 -6.609 7.416 1.00 96.06 199 THR A O 1
ATOM 1505 N N . PHE A 1 200 ? 5.919 -8.733 7.566 1.00 95.44 200 PHE A N 1
ATOM 1506 C CA . PHE A 1 200 ? 6.422 -8.781 6.199 1.00 95.44 200 PHE A CA 1
ATOM 1507 C C . PHE A 1 200 ? 6.125 -10.109 5.515 1.00 95.44 200 PHE A C 1
ATOM 1509 O O . PHE A 1 200 ? 6.520 -11.158 6.027 1.00 95.44 200 PHE A O 1
ATOM 1516 N N . PHE A 1 201 ? 5.477 -10.048 4.353 1.00 93.56 201 PHE A N 1
ATOM 1517 C CA . PHE A 1 201 ? 5.327 -11.181 3.441 1.00 93.56 201 PHE A CA 1
ATOM 1518 C C . PHE A 1 201 ? 6.279 -11.010 2.258 1.00 93.56 201 PHE A C 1
ATOM 1520 O O . PHE A 1 201 ? 6.107 -10.126 1.425 1.00 93.56 201 PHE A O 1
ATOM 1527 N N . GLY A 1 202 ? 7.339 -11.816 2.252 1.00 93.12 202 GLY A N 1
ATOM 1528 C CA . GLY A 1 202 ? 8.324 -11.827 1.176 1.00 93.12 202 GLY A CA 1
ATOM 1529 C C . GLY A 1 202 ? 7.960 -12.796 0.055 1.00 93.12 202 GLY A C 1
ATOM 1530 O O . GLY A 1 202 ? 7.006 -13.564 0.172 1.00 93.12 202 GLY A O 1
ATOM 1531 N N . GLY A 1 203 ? 8.779 -12.774 -0.993 1.00 90.44 203 GLY A N 1
ATOM 1532 C CA . GLY A 1 203 ? 8.635 -13.609 -2.173 1.00 90.44 203 GLY A CA 1
ATOM 1533 C C . GLY A 1 203 ? 7.797 -12.898 -3.221 1.00 90.44 203 GLY A C 1
ATOM 1534 O O . GLY A 1 203 ? 6.691 -12.457 -2.933 1.00 90.44 203 GLY A O 1
ATOM 1535 N N . ASP A 1 204 ? 8.339 -12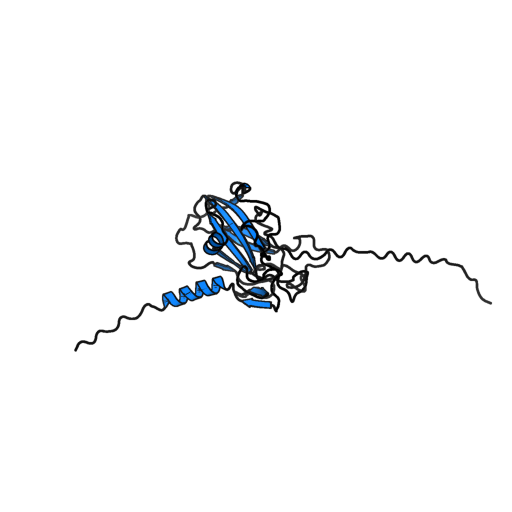.757 -4.423 1.00 89.00 204 ASP A N 1
ATOM 1536 C CA . ASP A 1 204 ? 7.666 -12.177 -5.588 1.00 89.00 204 ASP A CA 1
ATOM 1537 C C . ASP A 1 204 ? 7.651 -13.177 -6.755 1.00 89.00 204 ASP A C 1
ATOM 1539 O O . ASP A 1 204 ? 8.065 -14.331 -6.607 1.00 89.00 204 ASP A O 1
ATOM 1543 N N . ALA A 1 205 ? 7.204 -12.741 -7.932 1.00 84.50 205 ALA A N 1
ATOM 1544 C CA . ALA A 1 205 ? 7.099 -13.585 -9.115 1.00 84.50 205 ALA A CA 1
ATOM 1545 C C . ALA A 1 205 ? 8.423 -14.229 -9.561 1.00 84.50 205 ALA A C 1
ATOM 1547 O O . ALA A 1 205 ? 8.392 -15.291 -10.193 1.00 84.50 205 ALA A O 1
ATOM 1548 N N . VAL A 1 206 ? 9.573 -13.625 -9.238 1.00 84.00 206 VAL A N 1
ATOM 1549 C CA . VAL A 1 206 ? 10.903 -14.111 -9.643 1.00 84.00 206 VAL A CA 1
ATOM 1550 C C . VAL A 1 206 ? 11.691 -14.757 -8.497 1.00 84.00 206 VAL A C 1
ATOM 1552 O O . VAL A 1 206 ? 12.643 -15.493 -8.747 1.00 84.00 206 VAL A O 1
ATOM 1555 N N . SER A 1 207 ? 11.271 -14.537 -7.251 1.00 84.38 207 SER A N 1
ATOM 1556 C CA . SER A 1 207 ? 11.927 -14.975 -6.016 1.00 84.38 207 SER A CA 1
ATOM 1557 C C . SER A 1 207 ? 10.914 -15.544 -5.005 1.00 84.38 207 SER A C 1
ATOM 1559 O O . SER A 1 207 ? 11.023 -15.292 -3.802 1.00 84.38 207 SER A O 1
ATOM 1561 N N . ALA A 1 208 ? 9.936 -16.326 -5.476 1.00 84.69 208 ALA A N 1
ATOM 1562 C CA . ALA A 1 208 ? 8.735 -16.746 -4.733 1.00 84.69 208 ALA A CA 1
ATOM 1563 C C . ALA A 1 208 ? 8.982 -17.415 -3.366 1.00 84.69 208 ALA A C 1
ATOM 1565 O O . ALA A 1 208 ? 8.157 -17.300 -2.467 1.00 84.69 208 ALA A O 1
ATOM 1566 N N . ASN A 1 209 ? 10.129 -18.076 -3.181 1.00 86.25 209 ASN A N 1
ATOM 1567 C CA . ASN A 1 209 ? 10.474 -18.800 -1.948 1.00 86.25 209 ASN A CA 1
ATOM 1568 C C . ASN A 1 209 ? 11.473 -18.045 -1.059 1.00 86.25 209 ASN A C 1
ATOM 1570 O O . ASN A 1 209 ? 12.223 -18.653 -0.294 1.00 86.25 209 ASN A O 1
ATOM 1574 N N . THR A 1 210 ? 11.537 -16.720 -1.178 1.00 90.81 210 THR A N 1
ATOM 1575 C CA . THR A 1 210 ? 12.483 -15.896 -0.420 1.00 90.81 210 THR A CA 1
ATOM 1576 C C . THR A 1 210 ? 11.762 -14.936 0.517 1.00 90.81 210 THR A C 1
ATOM 1578 O O . THR A 1 210 ? 10.615 -14.568 0.312 1.00 90.81 210 THR A O 1
ATOM 1581 N N . ALA A 1 211 ? 12.458 -14.466 1.551 1.00 91.75 211 ALA A N 1
ATOM 1582 C CA . ALA A 1 211 ? 11.982 -13.363 2.383 1.00 91.75 211 ALA A CA 1
ATOM 1583 C C . ALA A 1 211 ? 12.496 -12.012 1.853 1.00 91.75 211 ALA A C 1
ATOM 1585 O O . ALA A 1 211 ? 13.016 -11.200 2.631 1.00 91.75 211 ALA A O 1
ATOM 1586 N N . ARG A 1 212 ? 12.455 -11.820 0.530 1.00 93.94 212 ARG A N 1
ATOM 1587 C CA . ARG A 1 212 ? 12.985 -10.660 -0.200 1.00 93.94 212 ARG A CA 1
ATOM 1588 C C . ARG A 1 212 ? 12.095 -10.363 -1.410 1.00 93.94 212 ARG A C 1
ATOM 1590 O O . ARG A 1 212 ? 11.337 -11.231 -1.833 1.00 93.94 212 ARG A O 1
ATOM 1597 N N . CYS A 1 213 ? 12.197 -9.142 -1.918 1.00 92.50 213 CYS A N 1
ATOM 1598 C CA . CYS A 1 213 ? 11.532 -8.682 -3.129 1.00 92.50 213 CYS A CA 1
ATOM 1599 C C . CYS A 1 213 ? 12.563 -8.080 -4.080 1.00 92.50 213 CYS A C 1
ATOM 1601 O O . CYS A 1 213 ? 13.531 -7.447 -3.636 1.00 92.50 213 CYS A O 1
ATOM 1603 N N . LYS A 1 214 ? 12.312 -8.204 -5.374 1.00 91.69 214 LYS A N 1
ATOM 1604 C CA . LYS A 1 214 ? 12.842 -7.349 -6.413 1.00 91.69 214 LYS A CA 1
ATOM 1605 C C . LYS A 1 214 ? 12.165 -6.001 -6.340 1.00 91.69 214 LYS A C 1
ATOM 1607 O O . LYS A 1 214 ? 10.950 -5.891 -6.209 1.00 91.69 214 LYS A O 1
ATOM 1612 N N . TYR A 1 215 ? 12.975 -4.966 -6.436 1.00 92.00 215 TYR A N 1
ATOM 1613 C CA . TYR A 1 215 ? 12.513 -3.591 -6.471 1.00 92.00 215 TYR A CA 1
ATOM 1614 C C . TYR A 1 215 ? 13.505 -2.750 -7.252 1.00 92.00 215 TYR A C 1
ATOM 1616 O O . TYR A 1 215 ? 14.684 -3.095 -7.362 1.00 92.00 215 TYR A O 1
ATOM 1624 N N . PHE A 1 216 ? 13.042 -1.629 -7.772 1.00 91.06 216 PHE A N 1
ATOM 1625 C CA . PHE A 1 216 ? 13.862 -0.736 -8.559 1.00 91.06 216 PHE A CA 1
ATOM 1626 C C . PHE A 1 216 ? 14.365 0.442 -7.725 1.00 91.06 216 PHE A C 1
ATOM 1628 O O . PHE A 1 216 ? 13.612 1.064 -6.977 1.00 91.06 216 PHE A O 1
ATOM 1635 N N . GLY A 1 217 ? 15.653 0.773 -7.859 1.00 89.06 217 GLY A N 1
ATOM 1636 C CA . GLY A 1 217 ? 16.241 1.971 -7.255 1.00 89.06 217 GLY A CA 1
ATOM 1637 C C . GLY A 1 217 ? 16.400 1.886 -5.735 1.00 89.06 217 GLY A C 1
ATOM 1638 O O . GLY A 1 217 ? 17.505 1.670 -5.234 1.00 89.06 217 GLY A O 1
ATOM 1639 N N . THR A 1 218 ? 15.325 2.064 -4.976 1.00 91.38 218 THR A N 1
ATOM 1640 C CA . THR A 1 218 ? 15.351 2.210 -3.514 1.00 91.38 218 THR A CA 1
ATOM 1641 C C . THR A 1 218 ? 14.255 1.400 -2.832 1.00 91.38 218 THR A C 1
ATOM 1643 O O . THR A 1 218 ? 13.154 1.245 -3.344 1.00 91.38 218 THR A O 1
ATOM 1646 N N . GLY A 1 219 ? 14.573 0.879 -1.646 1.00 93.06 219 GLY A N 1
ATOM 1647 C CA . GLY A 1 219 ? 13.615 0.177 -0.792 1.00 93.06 219 GLY A CA 1
ATOM 1648 C C . GLY A 1 219 ? 12.944 1.100 0.224 1.00 93.06 219 GLY A C 1
ATOM 1649 O O . GLY A 1 219 ? 12.455 0.615 1.243 1.00 93.06 219 GLY A O 1
ATOM 1650 N N . ALA A 1 220 ? 12.989 2.415 0.009 1.00 94.75 220 ALA A N 1
ATOM 1651 C CA . ALA A 1 220 ? 12.416 3.418 0.897 1.00 94.75 220 ALA A CA 1
ATOM 1652 C C . ALA A 1 220 ? 11.280 4.189 0.194 1.00 94.75 220 ALA A C 1
ATOM 1654 O O . ALA A 1 220 ? 11.484 4.653 -0.927 1.00 94.75 220 ALA A O 1
ATOM 1655 N N . PRO A 1 221 ? 10.123 4.374 0.857 1.00 94.56 221 PRO A N 1
ATOM 1656 C CA . PRO A 1 221 ? 9.034 5.213 0.366 1.00 94.56 221 PRO A CA 1
ATOM 1657 C C . PRO A 1 221 ? 9.436 6.648 0.010 1.00 94.56 221 PRO A C 1
ATOM 1659 O O . PRO A 1 221 ? 10.254 7.280 0.684 1.00 94.56 221 PRO A O 1
ATOM 1662 N N . PHE A 1 222 ? 8.770 7.178 -1.006 1.00 92.00 222 PHE A N 1
ATOM 1663 C CA . PHE A 1 222 ? 8.806 8.540 -1.527 1.00 92.00 222 PHE A CA 1
ATOM 1664 C C . PHE A 1 222 ? 10.183 9.022 -1.998 1.00 92.00 222 PHE A C 1
ATOM 1666 O O . PHE A 1 222 ? 10.421 10.227 -2.079 1.00 92.00 222 PHE A O 1
ATOM 1673 N N . GLN A 1 223 ? 11.089 8.092 -2.316 1.00 89.62 223 GLN A N 1
ATOM 1674 C CA . GLN A 1 223 ? 12.446 8.407 -2.774 1.00 89.62 223 GLN A CA 1
ATOM 1675 C C . GLN A 1 223 ? 12.606 8.342 -4.305 1.00 89.62 223 GLN A C 1
ATOM 1677 O O . GLN A 1 223 ? 13.505 8.985 -4.838 1.00 89.62 223 GLN A O 1
ATOM 1682 N N . CYS A 1 224 ? 11.748 7.611 -5.028 1.00 81.94 224 CYS A N 1
ATOM 1683 C CA . CYS A 1 224 ? 11.782 7.531 -6.496 1.00 81.94 224 CYS A CA 1
ATOM 1684 C C . CYS A 1 224 ? 10.921 8.617 -7.155 1.00 81.94 224 CYS A C 1
ATOM 1686 O O . CYS A 1 224 ? 9.909 8.327 -7.783 1.00 81.94 224 CYS A O 1
ATOM 1688 N N . ARG A 1 225 ? 11.317 9.884 -7.007 1.00 83.56 225 ARG A N 1
ATOM 1689 C CA . ARG A 1 225 ? 10.562 11.055 -7.486 1.00 83.56 225 ARG A CA 1
ATOM 1690 C C . ARG A 1 225 ? 11.450 12.045 -8.254 1.00 83.56 225 ARG A C 1
ATOM 1692 O O . ARG A 1 225 ? 12.641 12.113 -7.951 1.00 83.56 225 ARG A O 1
ATOM 1699 N N . PRO A 1 226 ? 10.894 12.862 -9.175 1.00 72.88 226 PRO A N 1
ATOM 1700 C CA . PRO A 1 226 ? 9.481 12.934 -9.583 1.00 72.88 226 PRO A CA 1
ATOM 1701 C C . PRO A 1 226 ? 9.056 11.878 -10.620 1.00 72.88 226 PRO A C 1
ATOM 1703 O O . PRO A 1 226 ? 7.911 11.438 -10.574 1.00 72.88 226 PRO A O 1
ATOM 1706 N N . ASP A 1 227 ? 9.975 11.421 -11.476 1.00 73.31 227 ASP A N 1
ATOM 1707 C CA . ASP A 1 227 ? 9.687 10.545 -12.630 1.00 73.31 227 ASP A CA 1
ATOM 1708 C C . ASP A 1 227 ? 10.269 9.133 -12.444 1.00 73.31 227 ASP A C 1
ATOM 1710 O O . ASP A 1 227 ? 10.832 8.530 -13.368 1.00 73.31 227 ASP A O 1
ATOM 1714 N N . GLY A 1 228 ? 10.182 8.635 -11.207 1.00 76.88 228 GLY A N 1
ATOM 1715 C CA . GLY A 1 228 ? 10.761 7.360 -10.808 1.00 76.88 228 GLY A CA 1
ATOM 1716 C C . GLY A 1 228 ? 12.280 7.397 -10.611 1.00 76.88 228 GLY A C 1
ATOM 1717 O O . GLY A 1 228 ? 12.936 8.432 -10.730 1.00 76.88 228 GLY A O 1
ATOM 1718 N N . CYS A 1 229 ? 12.849 6.242 -10.270 1.00 81.06 229 CYS A N 1
ATOM 1719 C CA . CYS A 1 229 ? 14.296 6.063 -10.145 1.00 81.06 229 CYS A CA 1
ATOM 1720 C C . CYS A 1 229 ? 14.913 5.578 -11.466 1.00 81.06 229 CYS A C 1
ATOM 1722 O O . CYS A 1 229 ? 14.317 4.768 -12.171 1.00 81.06 229 CYS A O 1
ATOM 1724 N N . ALA A 1 230 ? 16.152 5.985 -11.752 1.00 81.06 230 ALA A N 1
ATOM 1725 C CA . ALA A 1 230 ? 17.014 5.333 -12.744 1.00 81.06 230 ALA A CA 1
ATOM 1726 C C . ALA A 1 230 ? 17.950 4.318 -12.061 1.00 81.06 230 ALA A C 1
ATOM 1728 O O . ALA A 1 230 ? 18.257 4.460 -10.873 1.00 81.06 230 ALA A O 1
ATOM 1729 N N . GLY A 1 231 ? 18.394 3.289 -12.787 1.00 78.50 231 GLY A N 1
ATOM 1730 C CA . GLY A 1 231 ? 19.352 2.306 -12.273 1.00 78.50 231 GLY A CA 1
ATOM 1731 C C . GLY A 1 231 ? 19.030 0.868 -12.663 1.00 78.50 231 GLY A C 1
ATOM 1732 O O . GLY A 1 231 ? 18.747 0.578 -13.818 1.00 78.50 231 GLY A O 1
ATOM 1733 N N . SER A 1 232 ? 19.117 -0.040 -11.696 1.00 82.38 232 SER A N 1
ATOM 1734 C CA . SER A 1 232 ? 18.874 -1.465 -11.900 1.00 82.38 232 SER A CA 1
ATOM 1735 C C . SER A 1 232 ? 17.995 -2.047 -10.799 1.00 82.38 232 SER A C 1
ATOM 1737 O O . SER A 1 232 ? 17.843 -1.472 -9.712 1.00 82.38 232 SER A O 1
ATOM 1739 N N . TYR A 1 233 ? 17.439 -3.224 -11.085 1.00 88.00 233 TYR A N 1
ATOM 1740 C CA . TYR A 1 233 ? 16.775 -4.044 -10.085 1.00 88.00 233 TYR A CA 1
ATOM 1741 C C . TYR A 1 233 ? 17.720 -4.381 -8.934 1.00 88.00 233 TYR A C 1
ATOM 1743 O O . TYR A 1 233 ? 18.865 -4.801 -9.113 1.00 88.00 233 TYR A O 1
ATOM 1751 N N . LYS A 1 234 ? 17.185 -4.243 -7.732 1.00 92.06 234 LYS A N 1
ATOM 1752 C CA . LYS A 1 234 ? 17.785 -4.663 -6.475 1.00 92.06 234 LYS A CA 1
ATOM 1753 C C . LYS A 1 234 ? 16.945 -5.770 -5.871 1.00 92.06 234 LYS A C 1
ATOM 1755 O O . LYS A 1 234 ? 15.847 -6.064 -6.329 1.00 92.06 234 LYS A O 1
ATOM 1760 N N . ASP A 1 235 ? 17.494 -6.393 -4.843 1.00 93.25 235 ASP A N 1
ATOM 1761 C CA . ASP A 1 235 ? 16.867 -7.500 -4.142 1.00 93.25 235 ASP A CA 1
ATOM 1762 C C . ASP A 1 235 ? 17.003 -7.273 -2.638 1.00 93.25 235 ASP A C 1
ATOM 1764 O O . ASP A 1 235 ? 18.108 -7.023 -2.148 1.00 93.25 235 ASP A O 1
ATOM 1768 N N . GLY A 1 236 ? 15.911 -7.338 -1.880 1.00 95.38 236 GLY A N 1
ATOM 1769 C CA . GLY A 1 236 ? 15.967 -7.042 -0.451 1.00 95.38 236 GLY A CA 1
ATOM 1770 C C . GLY A 1 236 ? 14.614 -6.878 0.224 1.00 95.38 236 GLY A C 1
ATOM 1771 O O . GLY A 1 236 ? 13.591 -7.362 -0.246 1.00 95.38 236 GLY A O 1
ATOM 1772 N N . ARG A 1 237 ? 14.633 -6.215 1.378 1.00 96.75 237 ARG A N 1
ATOM 1773 C CA . ARG A 1 237 ? 13.448 -5.883 2.178 1.00 96.75 237 ARG A CA 1
ATOM 1774 C C . ARG A 1 237 ? 13.265 -4.364 2.227 1.00 96.75 237 ARG A C 1
ATOM 1776 O O . ARG A 1 237 ? 14.251 -3.651 2.026 1.00 96.75 237 ARG A O 1
ATOM 1783 N N . PRO A 1 238 ? 12.063 -3.864 2.568 1.00 97.00 238 PRO A N 1
ATOM 1784 C CA . PRO A 1 238 ? 11.856 -2.439 2.792 1.00 97.00 238 PRO A CA 1
ATOM 1785 C C . PRO A 1 238 ? 12.855 -1.876 3.805 1.00 97.00 238 PRO A C 1
ATOM 1787 O O . PRO A 1 238 ? 13.021 -2.424 4.897 1.00 97.00 238 PRO A O 1
ATOM 1790 N N . VAL A 1 239 ? 13.490 -0.756 3.471 1.00 97.19 239 VAL A N 1
ATOM 1791 C CA . VAL A 1 239 ? 14.460 -0.077 4.340 1.00 97.19 239 VAL A CA 1
ATOM 1792 C C . VAL A 1 239 ? 13.852 0.255 5.711 1.00 97.19 239 VAL A C 1
ATOM 1794 O O . VAL A 1 239 ? 14.481 -0.101 6.712 1.00 97.19 239 VAL A O 1
ATOM 1797 N N . PRO A 1 240 ? 12.624 0.812 5.818 1.00 97.12 240 PRO A N 1
ATOM 1798 C CA . PRO A 1 240 ? 12.027 1.095 7.127 1.00 97.12 240 PRO A CA 1
ATOM 1799 C C . PRO A 1 240 ? 11.794 -0.163 7.976 1.00 97.12 240 PRO A C 1
ATOM 1801 O O . PRO A 1 240 ? 11.908 -0.124 9.202 1.00 97.12 240 PRO A O 1
ATOM 1804 N N . LEU A 1 241 ? 11.503 -1.304 7.340 1.00 97.25 241 LEU A N 1
ATOM 1805 C CA . LEU A 1 241 ? 11.367 -2.579 8.041 1.00 97.25 241 LEU A CA 1
ATOM 1806 C C . LEU A 1 241 ? 12.716 -3.039 8.602 1.00 97.25 241 LEU A C 1
ATOM 1808 O O . LEU A 1 241 ? 12.796 -3.412 9.770 1.00 97.25 241 LEU A O 1
ATOM 1812 N N . VAL A 1 242 ? 13.775 -3.000 7.787 1.00 96.81 242 VAL A N 1
ATOM 1813 C CA . VAL A 1 242 ? 15.131 -3.379 8.216 1.00 96.81 242 VAL A CA 1
ATOM 1814 C C . VAL A 1 242 ? 15.590 -2.507 9.385 1.00 96.81 242 VAL A C 1
ATOM 1816 O O . VAL A 1 242 ? 16.106 -3.031 10.369 1.00 96.81 242 VAL A O 1
ATOM 1819 N N . GLN A 1 243 ? 15.339 -1.199 9.321 1.00 95.88 243 GLN A N 1
ATOM 1820 C CA . GLN A 1 243 ? 15.649 -0.264 10.403 1.00 95.88 243 GLN A CA 1
ATOM 1821 C C . GLN A 1 243 ? 14.877 -0.595 11.687 1.00 95.88 243 GLN A C 1
ATOM 1823 O O . GLN A 1 243 ? 15.477 -0.671 12.761 1.00 95.88 243 GLN A O 1
ATOM 1828 N N . CYS A 1 244 ? 13.571 -0.868 11.591 1.00 95.62 244 CYS A N 1
ATOM 1829 C CA . CYS A 1 244 ? 12.778 -1.269 12.753 1.00 95.62 244 CYS A CA 1
ATOM 1830 C C . CYS A 1 244 ? 13.338 -2.541 13.405 1.00 95.62 244 CYS A C 1
ATOM 1832 O O . CYS A 1 244 ? 13.581 -2.572 14.611 1.00 95.62 244 CYS A O 1
ATOM 1834 N N . LEU A 1 245 ? 13.621 -3.573 12.608 1.00 94.06 245 LEU A N 1
ATOM 1835 C CA . LEU A 1 245 ? 14.166 -4.835 13.112 1.00 94.06 245 LEU A CA 1
ATOM 1836 C C . LEU A 1 245 ? 15.567 -4.657 13.723 1.00 94.06 245 LEU A C 1
ATOM 1838 O O . LEU A 1 245 ? 15.858 -5.242 14.765 1.00 94.06 245 LEU A O 1
ATOM 1842 N N . GLY A 1 246 ? 16.411 -3.813 13.122 1.00 91.00 246 GLY A N 1
ATOM 1843 C CA . GLY A 1 246 ? 17.753 -3.502 13.620 1.00 91.00 246 GLY A CA 1
ATOM 1844 C C . GLY A 1 246 ? 17.744 -2.795 14.977 1.00 91.00 246 GLY A C 1
ATOM 1845 O O . GLY A 1 246 ? 18.464 -3.204 15.883 1.00 91.00 246 GLY A O 1
ATOM 1846 N N . THR A 1 247 ? 16.880 -1.792 15.170 1.00 85.06 247 THR A N 1
ATOM 1847 C CA . THR A 1 247 ? 16.762 -1.099 16.471 1.00 85.06 247 THR A CA 1
ATOM 1848 C C . THR A 1 247 ? 16.318 -2.047 17.594 1.00 85.06 247 THR A C 1
ATOM 1850 O O . THR A 1 247 ? 16.799 -1.947 18.726 1.00 85.06 247 THR A O 1
ATOM 1853 N N . LYS A 1 248 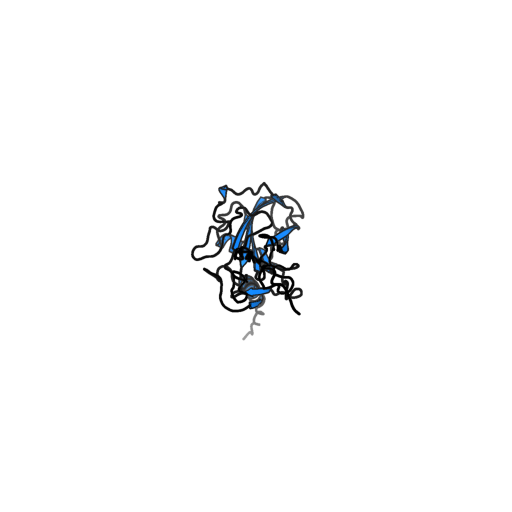? 15.458 -3.029 17.290 1.00 75.56 248 LYS A N 1
ATOM 1854 C CA . LYS A 1 248 ? 15.026 -4.059 18.250 1.00 75.56 248 LYS A CA 1
ATOM 1855 C C . LYS A 1 248 ? 16.135 -5.045 18.608 1.00 75.56 248 LYS A C 1
ATOM 1857 O O . LYS A 1 248 ? 16.266 -5.385 19.785 1.00 75.56 248 LYS A O 1
ATOM 1862 N N . ALA A 1 249 ? 16.949 -5.456 17.635 1.00 62.91 249 ALA A N 1
ATOM 1863 C CA . ALA A 1 249 ? 18.111 -6.302 17.894 1.00 62.91 249 ALA A CA 1
ATOM 1864 C C . ALA A 1 249 ? 19.076 -5.621 18.880 1.00 62.91 249 ALA A C 1
ATOM 1866 O O . ALA A 1 249 ? 19.453 -6.232 19.874 1.00 62.91 249 ALA A O 1
ATOM 1867 N N . THR A 1 250 ? 19.365 -4.330 18.685 1.00 59.91 250 THR A N 1
ATOM 1868 C CA . THR A 1 250 ? 20.254 -3.554 19.568 1.00 59.91 250 THR A CA 1
ATOM 1869 C C . THR A 1 250 ? 19.684 -3.348 20.975 1.00 59.91 250 THR A C 1
ATOM 1871 O O . THR A 1 250 ? 20.435 -3.328 21.944 1.00 59.91 250 THR A O 1
ATOM 1874 N N . THR A 1 251 ? 18.359 -3.241 21.125 1.00 57.06 251 THR A N 1
ATOM 1875 C CA . THR A 1 251 ? 17.722 -3.050 22.447 1.00 57.06 251 THR A CA 1
ATOM 1876 C C . THR A 1 251 ? 17.782 -4.319 23.313 1.00 57.06 251 THR A C 1
ATOM 1878 O O . THR A 1 251 ? 17.724 -4.238 24.535 1.00 57.06 251 THR A O 1
ATOM 1881 N N . THR A 1 252 ? 17.935 -5.498 22.701 1.00 51.81 252 THR A N 1
ATOM 1882 C CA . THR A 1 252 ? 17.972 -6.786 23.422 1.00 51.81 252 THR A CA 1
ATOM 1883 C C . THR A 1 252 ? 19.378 -7.123 23.944 1.00 51.81 252 THR A C 1
ATOM 1885 O O . THR A 1 252 ? 19.524 -7.910 24.874 1.00 51.81 252 THR A O 1
ATOM 1888 N N . THR A 1 253 ? 20.428 -6.495 23.406 1.00 46.50 253 THR A N 1
ATOM 1889 C CA . THR A 1 253 ? 21.834 -6.767 23.762 1.00 46.50 253 THR A CA 1
ATOM 1890 C C . THR A 1 253 ? 22.406 -5.872 24.865 1.00 46.50 253 THR A C 1
ATOM 1892 O O . THR A 1 253 ? 23.552 -6.070 25.260 1.00 46.50 253 THR A O 1
ATOM 1895 N N . VAL A 1 254 ? 21.631 -4.933 25.420 1.00 46.62 254 VAL A N 1
ATOM 1896 C CA . VAL A 1 254 ? 22.058 -4.067 26.540 1.00 46.62 254 VAL A CA 1
ATOM 1897 C C . VAL A 1 254 ? 21.387 -4.494 27.852 1.00 46.62 254 VAL A C 1
ATOM 1899 O O . VAL A 1 254 ? 20.868 -3.684 28.608 1.00 46.62 254 VAL A O 1
ATOM 1902 N N . ALA A 1 255 ? 21.394 -5.794 28.147 1.00 46.34 255 ALA A N 1
ATOM 1903 C CA . ALA A 1 255 ? 21.280 -6.284 29.520 1.00 46.34 255 ALA A CA 1
ATOM 1904 C C . ALA A 1 255 ? 22.693 -6.647 29.991 1.00 46.34 255 ALA A C 1
ATOM 1906 O O . ALA A 1 255 ? 23.111 -7.805 29.972 1.00 46.34 255 ALA A O 1
ATOM 1907 N N . GLY A 1 256 ? 23.470 -5.613 30.323 1.00 42.88 256 GLY A N 1
ATOM 1908 C CA . GLY A 1 256 ? 24.804 -5.763 30.888 1.00 42.88 256 GLY A CA 1
ATOM 1909 C C . GLY A 1 256 ? 24.746 -6.590 32.171 1.00 42.88 256 GLY A C 1
ATOM 1910 O O . GLY A 1 256 ? 24.006 -6.276 33.100 1.00 42.88 256 GLY A O 1
ATOM 1911 N N . LYS A 1 257 ? 25.543 -7.658 32.209 1.00 38.72 257 LYS A N 1
ATOM 1912 C CA . LYS A 1 257 ? 25.860 -8.419 33.419 1.00 38.72 257 LYS A CA 1
ATOM 1913 C C . LYS A 1 257 ? 26.309 -7.429 34.511 1.00 38.72 257 LYS A C 1
ATOM 1915 O O . LYS A 1 257 ? 27.219 -6.646 34.233 1.00 38.72 257 LYS A O 1
ATOM 1920 N N . PRO A 1 258 ? 25.724 -7.431 35.722 1.00 43.09 258 PRO A N 1
ATOM 1921 C CA . PRO A 1 258 ? 26.193 -6.549 36.781 1.00 43.09 258 PRO A CA 1
ATOM 1922 C C . PRO A 1 258 ? 27.659 -6.870 37.087 1.00 43.09 258 PRO A C 1
ATOM 1924 O O . PRO A 1 258 ? 28.031 -8.031 37.291 1.00 43.09 258 PRO A O 1
ATOM 1927 N N . ALA A 1 259 ? 28.495 -5.832 37.057 1.00 44.12 259 ALA A N 1
ATOM 1928 C CA . ALA A 1 259 ? 29.889 -5.922 37.447 1.00 44.12 259 ALA A CA 1
ATOM 1929 C C . ALA A 1 259 ? 29.964 -6.394 38.905 1.00 44.12 259 ALA A C 1
ATOM 1931 O O . ALA A 1 259 ? 29.302 -5.855 39.792 1.00 44.12 259 ALA A O 1
ATOM 1932 N N . LYS A 1 260 ? 30.756 -7.440 39.133 1.00 40.97 260 LYS A N 1
ATOM 1933 C CA . LYS A 1 260 ? 31.041 -7.980 40.460 1.00 40.97 260 LYS A CA 1
ATOM 1934 C C . LYS A 1 260 ? 31.850 -6.920 41.211 1.00 40.97 260 LYS A C 1
ATOM 1936 O O . LYS A 1 260 ? 32.969 -6.623 40.807 1.00 40.97 260 LYS A O 1
ATOM 1941 N N . ALA A 1 261 ? 31.281 -6.339 42.264 1.00 43.06 261 ALA A N 1
ATOM 1942 C CA . ALA A 1 261 ? 32.026 -5.481 43.176 1.00 43.06 261 ALA A CA 1
ATOM 1943 C C . ALA A 1 261 ? 33.145 -6.306 43.831 1.00 43.06 261 ALA A C 1
ATOM 1945 O O . ALA A 1 261 ? 32.877 -7.267 44.554 1.00 43.06 261 ALA A O 1
ATOM 1946 N N . THR A 1 262 ? 34.396 -5.968 43.538 1.00 49.50 262 THR A N 1
ATOM 1947 C CA . THR A 1 262 ? 35.552 -6.407 44.319 1.00 49.50 262 THR A CA 1
ATOM 1948 C C . THR A 1 262 ? 35.698 -5.470 45.505 1.00 49.50 262 THR A C 1
ATOM 1950 O O . THR A 1 262 ? 35.903 -4.273 45.321 1.00 49.50 262 THR A O 1
ATOM 1953 N N . ALA A 1 263 ? 35.555 -6.029 46.703 1.00 43.06 263 ALA A N 1
ATOM 1954 C CA . ALA A 1 263 ? 35.909 -5.370 47.948 1.00 43.06 263 ALA A CA 1
ATOM 1955 C C . ALA A 1 263 ? 37.436 -5.245 48.058 1.00 43.06 263 ALA A C 1
ATOM 1957 O O . ALA A 1 263 ? 38.150 -6.220 47.808 1.00 43.06 263 ALA A O 1
ATOM 1958 N N . ALA A 1 264 ? 37.895 -4.062 48.454 1.00 46.66 264 ALA A N 1
ATOM 1959 C CA . ALA A 1 264 ? 39.159 -3.811 49.132 1.00 46.66 264 ALA A CA 1
ATOM 1960 C C . ALA A 1 264 ? 38.923 -2.657 50.112 1.00 46.66 264 ALA A C 1
ATOM 1962 O O . ALA A 1 264 ? 38.254 -1.683 49.693 1.00 46.66 264 ALA A O 1
#

Sequence (264 aa):
MFPRPILALALLFVVALVVPIQPANAHSRLLSPPARDNDYCGAWSTLCAPCGKTKTKADANPGAVTYKRGQTIDIANNHPAGFIRLSIVPFTSAQTIDDFTAGTVHYSCHESGCKSGNATNPNGPDAPGTPVDGNRCSTKFTVPTWLKDGQYTLQWLWFGGASYYGDENRGQTDYYSCHDFTVRGGVAVNPFGKPSCPTFFGGDAVSANTARCKYFGTGAPFQCRPDGCAGSYKDGRPVPLVQCLGTKATTTTVAGKPAKATAA

Radius of gyration: 24.85 Å; chains: 1; bounding box: 59×36×130 Å

Secondary structure (DSSP, 8-state):
------------------------------TBTTPS--S--BB-SSBPBTTBSS--GGG--TTS-EEEET-EEEEEE-S-SSEEEEEEEETTS---HHHHHHTEEEEEETTTTS--SBTTBTTSPPPTTPPTT-S-EEEEEEPPTTPPSEEEEEEEEEES-EEETTEEEEEPPPEEEEEEEEEEEESPP-GGGS-SS-EEE---SSSTTSS-EEEES-SSTT-STTT--BS-EEEE--HHHHHHHHHHHHHHS--PPPP-----

Foldseek 3Di:
DDDDDDPPPPPPPPPPPPPPPPQQDLFKDWPPPDFLDPDWQFLAPDGAFQADNPDDLVSADQPVAEDEAFDKTWGKMAFAWFKKWKFKDASPDPNGPVNRVVRTAAMEINAQPHAHADPVDSLFGHDPPQDVRNRMHIDIDGRHLQDDFHKMKMKIKTALTAQRSGPSQFHATMTIHIHIHTYDHDPHNDNVRRDQAHYYHYAHPVRNPDSKIWGHDALEHSPQYNGGDGGHIDIGHRPRRVVSVVVVVVVVPPPDDPDDDDDD

Organism: Allomyces macrogynus (strain ATCC 38327) (NCBI:txid578462)

pLDDT: mean 84.33, std 16.75, range [34.06, 98.88]